Protein AF-A0A0R0DEJ2-F1 (afdb_monomer)

Mean predicted aligned error: 12.18 Å

Foldseek 3Di:
DDDDDDDDDPPDDVVVVVVVVDVPPDDPPPVVVCVVCVVVVVLVCVLCVVLVVQLVVLVVPDPDDPPDPVSVVVSVLVSCLVVLVLLVVQFDLVQLQVLQVVPDDPDDDRPDSPPRSSNRDPSSSVVRSVVSVVVVVVVVVVVVCVVLVVLLVVLVVVCVVVVVPVDDSCVVSVVVVVVVCVVVVVVVVVSVVVCVVRDDDDD

Organism: NCBI:txid517011

Solvent-accessible surface area (backbone atoms only — not comparable to full-atom values): 11963 Å² total; per-residue (Å²): 144,87,85,88,89,83,89,77,87,82,84,60,67,67,62,58,54,52,52,59,59,53,72,72,66,69,79,71,68,73,69,48,51,62,65,66,43,46,64,57,53,54,48,50,52,61,71,44,42,66,55,54,51,50,38,53,50,55,58,70,70,50,91,66,82,75,80,44,74,64,55,44,50,55,48,53,63,65,48,40,26,65,52,31,34,54,36,52,73,59,21,43,68,66,49,29,53,49,39,44,52,71,64,52,59,93,87,56,79,66,78,61,93,81,60,54,45,51,77,50,57,63,86,23,36,52,64,17,20,56,54,33,47,51,52,50,54,49,52,51,51,50,61,68,45,46,65,51,52,52,48,44,54,52,46,36,53,52,34,58,73,71,65,45,78,88,57,62,45,64,73,64,30,51,64,53,48,54,49,51,40,59,76,67,42,43,68,58,54,52,53,50,53,56,48,58,72,80,42,92,74,85,131

Sequence (203 aa):
MVIPTGHGPTITASDALLGSVLDGQGVEVERLSVAAASPAVILAFYVMHPIVSSVQTAYQELDQPLTTMQATADFLDGSLGEYRAYLARHADPELLRFFERAQVTDGADVPPPDLAAEDRSLSALLPAYALSELKDAFLMGFYLYLPFVVVDLVVSSILLALGMMMMSPVTISAPIKLILFVVLDGWSLLSQGLVLQYLDVPA

Nearest PDB structures (foldseek):
  7ah9-assembly1_1B  TM=8.224E-01  e=1.082E-12  Salmonella enterica subsp. enterica serovar Typhimurium str. LT2
  7ahi-assembly1_1A  TM=8.073E-01  e=1.699E-12  Salmonella enterica subsp. enterica serovar Typhimurium str. LT2
  6q16-assembly1_1  TM=8.142E-01  e=7.424E-11  Salmonella enterica subsp. enterica serovar Typhimurium str. LT2
  7agx-assembly1_1A  TM=7.913E-01  e=7.424E-11  Salmonella enterica subsp. enterica serovar Typhimurium str. LT2
  8axk-assembly1_D  TM=6.227E-01  e=6.380E-09  Shigella flexneri

Structure (mmCIF, N/CA/C/O backbone):
data_AF-A0A0R0DEJ2-F1
#
_entry.id   AF-A0A0R0DEJ2-F1
#
loop_
_atom_site.group_PDB
_atom_site.id
_atom_site.type_symbol
_atom_site.label_atom_id
_atom_site.label_alt_id
_atom_site.label_comp_id
_atom_site.label_asym_id
_atom_site.label_entity_id
_atom_site.label_seq_id
_atom_site.pdbx_PDB_ins_code
_atom_site.Cartn_x
_atom_site.Cartn_y
_atom_site.Cartn_z
_atom_site.occupancy
_atom_site.B_iso_or_equiv
_atom_site.auth_seq_id
_atom_site.auth_comp_id
_atom_site.auth_asym_id
_atom_site.auth_atom_id
_atom_site.pdbx_PDB_model_num
ATOM 1 N N . MET A 1 1 ? -23.842 56.160 -17.279 1.00 44.97 1 MET A N 1
ATOM 2 C CA . MET A 1 1 ? -25.261 55.751 -17.260 1.00 44.97 1 MET A CA 1
ATOM 3 C C . MET A 1 1 ? -25.442 54.667 -18.307 1.00 44.97 1 MET A C 1
ATOM 5 O O . MET A 1 1 ? -25.486 55.014 -19.470 1.00 44.97 1 MET A O 1
ATOM 9 N N . VAL A 1 2 ? -25.380 53.400 -17.886 1.00 34.19 2 VAL A N 1
ATOM 10 C CA . VAL A 1 2 ? -26.126 52.200 -18.329 1.00 34.19 2 VAL A CA 1
ATOM 11 C C . VAL A 1 2 ? -25.542 51.043 -17.499 1.00 34.19 2 VAL A C 1
ATOM 13 O O . VAL A 1 2 ? -24.345 50.784 -17.536 1.00 34.19 2 VAL A O 1
ATOM 16 N N . ILE A 1 3 ? -26.396 50.396 -16.716 1.00 36.53 3 ILE A N 1
ATOM 17 C CA . ILE A 1 3 ? -26.263 49.062 -16.101 1.00 36.53 3 ILE A CA 1
ATOM 18 C C . ILE A 1 3 ? -27.633 48.397 -16.378 1.00 36.53 3 ILE A C 1
ATOM 20 O O . ILE A 1 3 ? -28.607 49.159 -16.398 1.00 36.53 3 ILE A O 1
ATOM 24 N N . PRO A 1 4 ? -27.836 47.062 -16.478 1.00 55.31 4 PRO A N 1
ATOM 25 C CA . PRO A 1 4 ? -26.995 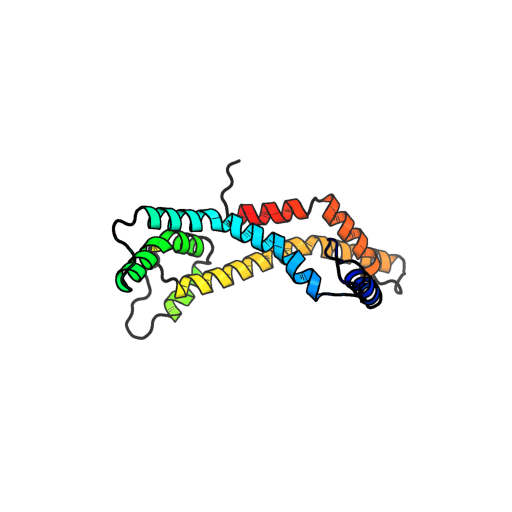45.892 -16.814 1.00 55.31 4 PRO A CA 1
ATOM 26 C C . PRO A 1 4 ? -27.638 45.019 -17.939 1.00 55.31 4 PRO A C 1
ATOM 28 O O . PRO A 1 4 ? -28.699 45.357 -18.455 1.00 55.31 4 PRO A O 1
ATOM 31 N N . THR A 1 5 ? -27.051 43.863 -18.293 1.00 44.00 5 THR A N 1
ATOM 32 C CA . THR A 1 5 ? -27.657 42.499 -18.176 1.00 44.00 5 THR A CA 1
ATOM 33 C C . THR A 1 5 ? -26.879 41.449 -18.992 1.00 44.00 5 THR A C 1
ATOM 35 O O . THR A 1 5 ? -26.503 41.709 -20.127 1.00 44.00 5 THR A O 1
ATOM 38 N N . GLY A 1 6 ? -26.699 40.238 -18.435 1.00 36.81 6 GLY A N 1
ATOM 39 C CA . GLY A 1 6 ? -26.558 39.016 -19.249 1.00 36.81 6 GLY A CA 1
ATOM 40 C C . GLY A 1 6 ? -25.347 38.103 -18.997 1.00 36.81 6 GLY A C 1
ATOM 41 O O . GLY A 1 6 ? -24.400 38.130 -19.762 1.00 36.81 6 GLY A O 1
ATOM 42 N N . HIS A 1 7 ? -25.439 37.255 -17.964 1.00 44.09 7 HIS A N 1
ATOM 43 C CA . HIS A 1 7 ? -25.135 35.808 -17.975 1.00 44.09 7 HIS A CA 1
ATOM 44 C C . HIS A 1 7 ? -23.770 35.289 -18.496 1.00 44.09 7 HIS A C 1
ATOM 46 O O . HIS A 1 7 ? -23.548 35.180 -19.696 1.00 44.09 7 HIS A O 1
ATOM 52 N N . GLY A 1 8 ? -22.962 34.760 -17.563 1.00 43.75 8 GLY A N 1
ATOM 53 C CA . GLY A 1 8 ? -21.942 33.727 -17.810 1.00 43.75 8 GLY A CA 1
ATOM 54 C C . GLY A 1 8 ? -20.638 33.960 -17.029 1.00 43.75 8 GLY A C 1
ATOM 55 O O . GLY A 1 8 ? -20.107 35.065 -17.099 1.00 43.75 8 GLY A O 1
ATOM 56 N N . PRO A 1 9 ? -20.101 32.981 -16.269 1.00 41.38 9 PRO A N 1
ATOM 57 C CA . PRO A 1 9 ? -18.817 33.142 -15.593 1.00 41.38 9 PRO A CA 1
ATOM 58 C C . PRO A 1 9 ? -17.676 33.106 -16.622 1.00 41.38 9 PRO A C 1
ATOM 60 O O . PRO A 1 9 ? -17.375 32.071 -17.212 1.00 41.38 9 PRO A O 1
ATOM 63 N N . THR A 1 10 ? -17.041 34.255 -16.841 1.00 48.06 10 THR A N 1
ATOM 64 C CA . THR A 1 10 ? -15.901 34.451 -17.747 1.00 48.06 10 THR A CA 1
ATOM 65 C C . THR A 1 10 ? -14.607 33.894 -17.131 1.00 48.06 10 THR A C 1
ATOM 67 O O . THR A 1 10 ? -13.711 34.640 -16.743 1.00 48.06 10 THR A O 1
ATOM 70 N N . ILE A 1 11 ? -14.506 32.568 -17.021 1.00 51.75 11 ILE A N 1
ATOM 71 C CA . ILE A 1 11 ? -13.301 31.828 -16.597 1.00 51.75 11 ILE A CA 1
ATOM 72 C C . ILE A 1 11 ? -12.390 31.599 -17.816 1.00 51.75 11 ILE A C 1
ATOM 74 O O . ILE A 1 11 ? -12.207 30.467 -18.253 1.00 51.75 11 ILE A O 1
ATOM 78 N N . THR A 1 12 ? -11.918 32.647 -18.504 1.00 54.22 12 THR A N 1
ATOM 79 C CA . THR A 1 12 ? -11.189 32.395 -19.777 1.00 54.22 12 THR A CA 1
ATOM 80 C C . THR A 1 12 ? -10.027 33.332 -20.096 1.00 54.22 12 THR A C 1
ATOM 82 O O . THR A 1 12 ? -9.210 32.992 -20.941 1.00 54.22 12 THR A O 1
ATOM 85 N N . ALA A 1 13 ? -9.851 34.460 -19.405 1.00 48.94 13 ALA A N 1
ATOM 86 C CA . ALA A 1 13 ? -8.688 35.325 -19.656 1.00 48.94 13 ALA A CA 1
ATOM 87 C C . ALA A 1 13 ? -7.559 35.134 -18.628 1.00 48.94 13 ALA A C 1
ATOM 89 O O . ALA A 1 13 ? -6.385 35.151 -18.984 1.00 48.94 13 ALA A O 1
ATOM 90 N N . SER A 1 14 ? -7.903 34.913 -17.358 1.00 47.62 14 SER A N 1
ATOM 91 C CA . SER A 1 14 ? -6.941 34.736 -16.266 1.00 47.62 14 SER A CA 1
ATOM 92 C C . SER A 1 14 ? -6.282 33.350 -16.264 1.00 47.62 14 SER A C 1
ATOM 94 O O . SER A 1 14 ? -5.068 33.277 -16.092 1.00 47.62 14 SER A O 1
ATOM 96 N N . ASP A 1 15 ? -7.030 32.275 -16.544 1.00 53.50 15 ASP A N 1
ATOM 97 C CA . ASP A 1 15 ? -6.490 30.901 -16.614 1.00 53.50 15 ASP A CA 1
ATOM 98 C C . ASP A 1 15 ? -5.576 30.678 -17.828 1.00 53.50 15 ASP A C 1
ATOM 100 O O . ASP A 1 15 ? -4.550 30.006 -17.725 1.00 53.50 15 ASP A O 1
ATOM 104 N N . ALA A 1 16 ? -5.895 31.292 -18.971 1.00 55.69 16 ALA A N 1
ATOM 105 C CA . ALA A 1 16 ? -5.082 31.179 -20.181 1.00 55.69 16 ALA A CA 1
ATOM 106 C C . ALA A 1 16 ? -3.721 31.888 -20.040 1.00 55.69 16 ALA A C 1
ATOM 108 O O . ALA A 1 16 ? -2.7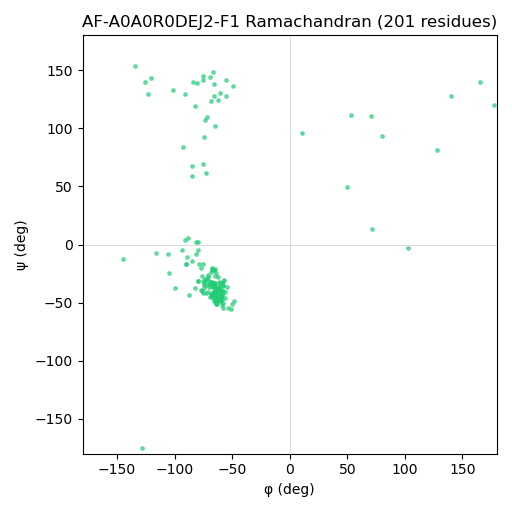10 31.414 -20.557 1.00 55.69 16 ALA A O 1
ATOM 109 N N . LEU A 1 17 ? -3.680 33.005 -19.304 1.00 55.50 17 LEU A N 1
ATOM 110 C CA . LEU A 1 17 ? -2.441 33.739 -19.045 1.00 55.50 17 LEU A CA 1
ATOM 111 C C . LEU A 1 17 ? -1.582 33.051 -17.978 1.00 55.50 17 LEU A C 1
ATOM 113 O O . LEU A 1 17 ? -0.368 32.966 -18.161 1.00 55.50 17 LEU A O 1
AT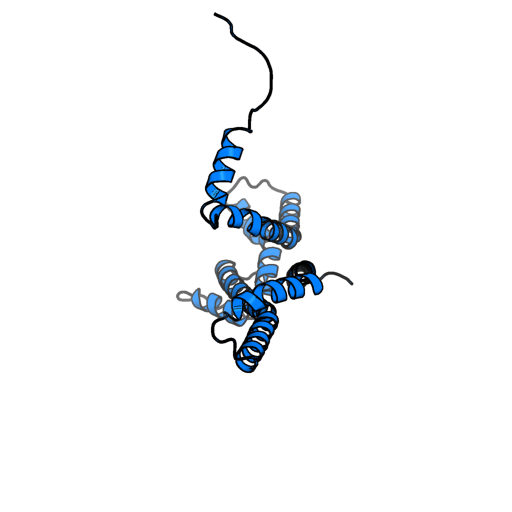OM 117 N N . LEU A 1 18 ? -2.190 32.490 -16.925 1.00 53.53 18 LEU A N 1
ATOM 118 C CA . LEU A 1 18 ? -1.455 31.726 -15.912 1.00 53.53 18 LEU A CA 1
ATOM 119 C C . LEU A 1 18 ? -0.851 30.435 -16.492 1.00 53.53 18 LEU A C 1
ATOM 121 O O . LEU A 1 18 ? 0.311 30.142 -16.225 1.00 53.53 18 LEU A O 1
ATOM 125 N N . GLY A 1 19 ? -1.591 29.715 -17.346 1.00 53.22 19 GLY A N 1
ATOM 126 C CA . GLY A 1 19 ? -1.104 28.501 -18.012 1.00 53.22 19 GLY A CA 1
ATOM 127 C C . GLY A 1 19 ? 0.117 28.744 -18.904 1.00 53.22 19 GLY A C 1
ATOM 128 O O . GLY A 1 19 ? 1.059 27.962 -18.877 1.00 53.22 19 GLY A O 1
ATOM 129 N N . SER A 1 20 ? 0.160 29.870 -19.624 1.00 57.03 20 SER A N 1
ATOM 130 C CA . SER A 1 20 ? 1.289 30.198 -20.514 1.00 57.03 20 SER A CA 1
ATOM 131 C C . SER A 1 20 ? 2.586 30.575 -19.782 1.00 57.03 20 SER A C 1
ATOM 133 O O . SER A 1 20 ? 3.679 30.367 -20.304 1.00 57.03 20 SER A O 1
ATOM 135 N N . VAL A 1 21 ? 2.477 31.114 -18.563 1.00 52.47 21 VAL A N 1
ATOM 136 C CA . VAL A 1 21 ? 3.631 31.496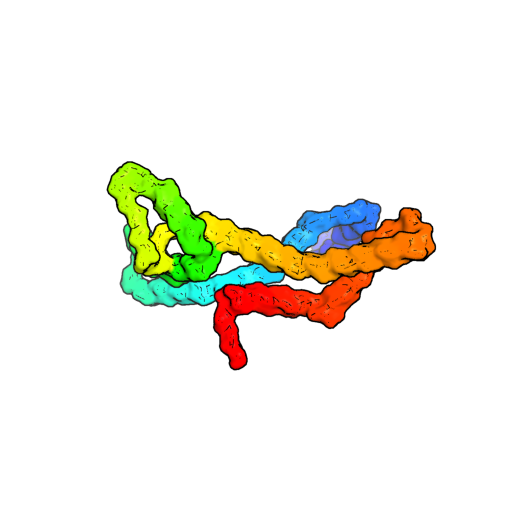 -17.730 1.00 52.47 21 VAL A CA 1
ATOM 137 C C . VAL A 1 21 ? 4.242 30.277 -17.028 1.00 52.47 21 VAL A C 1
ATOM 139 O O . VAL A 1 21 ? 5.457 30.225 -16.841 1.00 52.47 21 VAL A O 1
ATOM 142 N N . LEU A 1 22 ? 3.423 29.275 -16.695 1.00 49.62 22 LEU A N 1
ATOM 143 C CA . LEU A 1 22 ? 3.843 28.030 -16.040 1.00 49.62 22 LEU A CA 1
ATOM 144 C C . LEU A 1 22 ? 4.464 27.025 -17.029 1.00 49.62 22 LEU A C 1
ATOM 146 O O . LEU A 1 22 ? 5.417 26.328 -16.679 1.00 49.62 22 LEU A O 1
ATOM 150 N N . ASP A 1 23 ? 4.016 27.036 -18.288 1.00 49.28 23 ASP A N 1
ATOM 151 C CA . ASP A 1 23 ? 4.593 26.246 -19.392 1.00 49.28 23 ASP A CA 1
ATOM 152 C C . ASP A 1 23 ? 6.019 26.712 -19.773 1.00 49.28 23 ASP A C 1
ATOM 154 O O . ASP A 1 23 ? 6.812 25.967 -20.347 1.00 49.28 23 ASP A O 1
ATOM 158 N N . GLY A 1 24 ? 6.385 27.948 -19.402 1.00 50.81 24 GLY A N 1
ATOM 159 C CA . GLY A 1 24 ? 7.688 28.550 -19.701 1.00 50.81 24 GLY A CA 1
ATOM 160 C C . GLY A 1 24 ? 8.800 28.316 -18.669 1.00 50.81 24 GLY A C 1
ATOM 161 O O . GLY A 1 24 ? 9.949 28.650 -18.956 1.00 50.81 24 GLY A O 1
ATOM 162 N N . GLN A 1 25 ? 8.505 27.791 -17.473 1.00 45.91 25 GLN A N 1
ATOM 163 C CA . GLN A 1 25 ? 9.481 27.712 -16.365 1.00 45.91 25 GLN A CA 1
ATOM 164 C C . GLN A 1 25 ? 9.849 26.290 -15.928 1.00 45.91 25 GLN A C 1
ATOM 166 O O . GLN A 1 25 ? 10.797 26.137 -15.166 1.00 45.91 25 GLN A O 1
ATOM 171 N N . GLY A 1 26 ? 9.186 25.253 -16.446 1.00 51.41 26 GLY A N 1
ATOM 172 C CA . GLY A 1 26 ? 9.526 23.870 -16.126 1.00 51.41 26 GLY A CA 1
ATOM 173 C C . GLY A 1 26 ? 9.171 23.488 -14.685 1.00 51.41 26 GLY A C 1
ATOM 174 O O . GLY A 1 26 ? 9.848 23.849 -13.732 1.00 51.41 26 GLY A O 1
ATOM 175 N N . VAL A 1 27 ? 8.166 22.621 -14.568 1.00 49.34 27 VAL A N 1
ATOM 176 C CA . VAL A 1 27 ? 7.793 21.870 -13.360 1.00 49.34 27 VAL A CA 1
ATOM 177 C C . VAL A 1 27 ? 6.963 22.647 -12.324 1.00 49.34 27 VAL A C 1
ATOM 179 O O . VAL A 1 27 ? 7.468 23.221 -11.365 1.00 49.34 27 VAL A O 1
ATOM 182 N N . GLU A 1 28 ? 5.640 22.523 -12.439 1.00 49.03 28 GLU A N 1
ATOM 183 C CA . GLU A 1 28 ? 4.694 22.818 -11.358 1.00 49.03 28 GLU A CA 1
ATOM 184 C C . GLU A 1 28 ? 4.414 21.513 -10.572 1.00 49.03 28 GLU A C 1
ATOM 186 O O . GLU A 1 28 ? 3.468 20.776 -10.848 1.00 49.03 28 GLU A O 1
ATOM 191 N N . VAL A 1 29 ? 5.281 21.174 -9.607 1.00 47.94 29 VAL A N 1
ATOM 192 C CA . VAL A 1 29 ? 5.137 19.959 -8.761 1.00 47.94 29 VAL A CA 1
ATOM 193 C C . VAL A 1 29 ? 3.874 20.026 -7.881 1.00 47.94 29 VAL A C 1
ATOM 195 O O . VAL A 1 29 ? 3.312 19.002 -7.496 1.00 47.94 29 VAL A O 1
ATOM 198 N N . GLU A 1 30 ? 3.385 21.232 -7.587 1.00 51.66 30 GLU A N 1
ATOM 199 C CA . GLU A 1 30 ? 2.339 21.460 -6.587 1.00 51.66 30 GLU A CA 1
ATOM 200 C C . GLU A 1 30 ? 0.939 21.035 -7.070 1.00 51.66 30 GLU A C 1
ATOM 202 O O . GLU A 1 30 ? 0.195 20.406 -6.315 1.00 51.66 30 GLU A O 1
ATOM 207 N N . ARG A 1 31 ? 0.610 21.242 -8.357 1.00 50.28 31 ARG A N 1
ATOM 208 C CA . ARG A 1 31 ? -0.668 20.798 -8.954 1.00 50.28 31 ARG A CA 1
ATOM 209 C C . ARG A 1 31 ? -0.714 19.300 -9.250 1.00 50.28 31 ARG A C 1
ATOM 211 O O . ARG A 1 31 ? -1.791 18.705 -9.228 1.00 50.28 31 ARG A O 1
ATOM 218 N N . LEU A 1 32 ? 0.444 18.682 -9.484 1.00 52.12 32 LEU A N 1
ATOM 219 C CA . LEU A 1 32 ? 0.534 17.251 -9.768 1.00 52.12 32 LEU A CA 1
ATOM 220 C C . LEU A 1 32 ? 0.243 16.399 -8.522 1.00 52.12 32 LEU A C 1
ATOM 222 O O . LEU A 1 32 ? -0.238 15.282 -8.661 1.00 52.12 32 LEU A O 1
ATOM 226 N N . SER A 1 33 ? 0.469 16.930 -7.315 1.00 58.25 33 SER A N 1
ATOM 227 C CA . SER A 1 33 ? 0.302 16.186 -6.058 1.00 58.25 33 SER A CA 1
ATOM 228 C C . SER A 1 33 ? -1.147 15.750 -5.793 1.00 58.25 33 SER A C 1
ATOM 230 O O . SER A 1 33 ? -1.395 14.576 -5.535 1.00 58.25 33 SER A O 1
ATOM 232 N N . VAL A 1 34 ? -2.120 16.659 -5.922 1.00 61.72 34 VAL A N 1
ATOM 233 C CA . VAL A 1 34 ? -3.541 16.367 -5.654 1.00 61.72 34 VAL A CA 1
ATOM 234 C C . VAL A 1 34 ? -4.139 15.484 -6.750 1.00 61.72 34 VAL A C 1
ATOM 236 O O . VAL A 1 34 ? -4.852 14.523 -6.454 1.00 61.72 34 VAL A O 1
ATOM 239 N N . ALA A 1 35 ? -3.813 15.760 -8.016 1.00 61.09 35 ALA A N 1
ATOM 240 C CA . ALA A 1 35 ? -4.266 14.943 -9.140 1.00 61.09 35 ALA A CA 1
ATOM 241 C C . ALA A 1 35 ? -3.681 13.519 -9.082 1.00 61.09 35 ALA A C 1
ATOM 243 O O . ALA A 1 35 ? -4.412 12.554 -9.294 1.00 61.09 35 ALA A O 1
ATOM 244 N N . ALA A 1 36 ? -2.402 13.371 -8.717 1.00 61.34 36 ALA A N 1
ATOM 245 C CA . ALA A 1 36 ? -1.762 12.067 -8.536 1.00 61.34 36 ALA A CA 1
ATOM 246 C C . ALA A 1 36 ? -2.238 11.329 -7.271 1.00 61.34 36 ALA A C 1
ATOM 248 O O . ALA A 1 36 ? -2.277 10.102 -7.267 1.00 61.34 36 ALA A O 1
ATOM 249 N N . ALA A 1 37 ? -2.635 12.047 -6.215 1.00 69.69 37 ALA A N 1
ATOM 250 C CA . ALA A 1 37 ? -3.186 11.449 -4.996 1.00 69.69 37 ALA A CA 1
ATOM 251 C C . ALA A 1 37 ? -4.649 10.999 -5.149 1.00 69.69 37 ALA A C 1
ATOM 253 O O . ALA A 1 37 ? -5.120 10.158 -4.384 1.00 69.69 37 ALA A O 1
ATOM 254 N N . SER A 1 38 ? -5.376 11.528 -6.138 1.00 78.50 38 SER A N 1
ATOM 255 C CA . SER A 1 38 ? -6.812 11.269 -6.302 1.00 78.50 38 SER A CA 1
ATOM 256 C C . SER A 1 38 ? -7.152 9.776 -6.476 1.00 78.50 38 SER A C 1
ATOM 258 O O . SER A 1 38 ? -8.029 9.297 -5.754 1.00 78.50 38 SER A O 1
ATOM 260 N N . PRO A 1 39 ? -6.460 8.993 -7.333 1.00 83.38 39 PRO A N 1
ATOM 261 C CA . PRO A 1 39 ? -6.724 7.558 -7.454 1.00 83.38 39 PRO A CA 1
ATOM 262 C C . PRO A 1 39 ? -6.437 6.786 -6.163 1.00 83.38 39 PRO A C 1
ATOM 264 O O . PRO A 1 39 ? -7.186 5.876 -5.824 1.00 83.38 39 PRO A O 1
ATOM 267 N N . ALA A 1 40 ? -5.394 7.171 -5.421 1.00 84.44 40 ALA A N 1
ATOM 268 C CA . ALA A 1 40 ? -5.034 6.524 -4.161 1.00 84.44 40 ALA A CA 1
ATOM 269 C C . ALA A 1 40 ? -6.108 6.743 -3.086 1.00 84.44 40 ALA A C 1
ATOM 271 O O . ALA A 1 40 ? -6.487 5.805 -2.393 1.00 84.44 40 ALA A O 1
ATOM 272 N N . VAL A 1 41 ? -6.651 7.960 -2.988 1.00 86.75 41 VAL A N 1
ATOM 273 C CA . VAL A 1 41 ? -7.745 8.274 -2.059 1.00 86.75 41 VAL A CA 1
ATOM 274 C C . VAL A 1 41 ? -9.015 7.506 -2.425 1.00 86.75 41 VAL A C 1
ATOM 276 O O . VAL A 1 41 ? -9.651 6.923 -1.550 1.00 86.75 41 VAL A O 1
ATOM 279 N N . ILE A 1 42 ? -9.374 7.455 -3.712 1.00 89.12 42 ILE A N 1
ATOM 280 C CA . ILE A 1 42 ? -10.540 6.688 -4.181 1.00 89.12 42 ILE A CA 1
ATOM 281 C C . ILE A 1 42 ? -10.366 5.197 -3.866 1.00 89.12 42 ILE A C 1
ATOM 283 O O . ILE A 1 42 ? -11.300 4.561 -3.380 1.00 89.12 42 ILE A O 1
ATOM 287 N N . LEU A 1 43 ? -9.171 4.649 -4.094 1.00 86.56 43 LEU A N 1
ATOM 288 C CA . LEU A 1 43 ? -8.865 3.255 -3.789 1.00 86.56 43 LEU A CA 1
ATOM 289 C C . LEU A 1 43 ? -8.920 2.973 -2.283 1.00 86.56 43 LEU A C 1
ATOM 291 O O . LEU A 1 43 ? -9.485 1.963 -1.875 1.00 86.56 43 LEU A O 1
ATOM 295 N N . ALA A 1 44 ? -8.408 3.885 -1.454 1.00 88.56 44 ALA A N 1
ATOM 296 C CA . ALA A 1 44 ? -8.497 3.777 -0.002 1.00 88.56 44 ALA A CA 1
ATOM 297 C C . ALA A 1 44 ? -9.957 3.755 0.473 1.00 88.56 44 ALA A C 1
ATOM 299 O O . ALA A 1 44 ? -10.321 2.921 1.298 1.00 88.56 44 ALA A O 1
ATOM 300 N N . PHE A 1 45 ? -10.822 4.609 -0.088 1.00 89.56 45 PHE A N 1
ATOM 301 C CA . PHE A 1 45 ? -12.259 4.561 0.198 1.00 89.56 45 PHE A CA 1
ATOM 302 C C . PHE A 1 45 ? -12.900 3.243 -0.237 1.00 89.56 45 PHE A C 1
ATOM 304 O O . PHE A 1 45 ? -13.741 2.711 0.484 1.00 89.56 45 PHE A O 1
ATOM 311 N N . TYR A 1 46 ? -12.499 2.706 -1.389 1.00 89.00 46 TYR A N 1
ATOM 312 C CA . TYR A 1 46 ? -12.997 1.424 -1.880 1.00 89.00 46 TYR A CA 1
ATOM 313 C C . TYR A 1 46 ? -12.617 0.265 -0.946 1.00 89.00 46 TYR A C 1
ATOM 315 O O . TYR A 1 46 ? -13.481 -0.520 -0.566 1.00 89.00 46 TYR A O 1
ATOM 323 N N . VAL A 1 47 ? -11.355 0.200 -0.512 1.00 88.56 47 VAL A N 1
ATOM 324 C CA . VAL A 1 47 ? -10.862 -0.822 0.430 1.00 88.56 47 VAL A CA 1
ATOM 325 C C . VAL A 1 47 ? -11.498 -0.675 1.817 1.00 88.56 47 VAL A C 1
ATOM 327 O O . VAL A 1 47 ? -11.804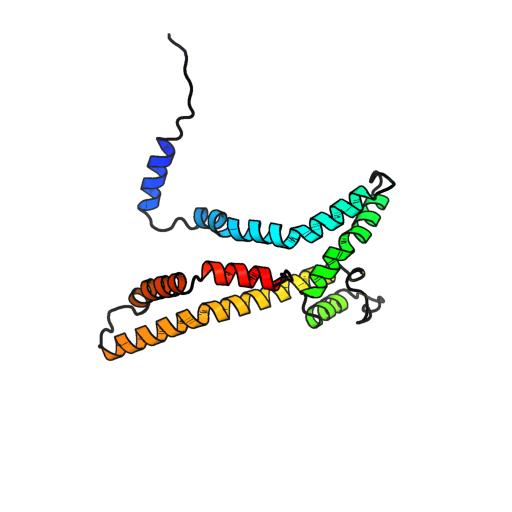 -1.676 2.457 1.00 88.56 47 VAL A O 1
ATOM 330 N N . MET A 1 48 ? -11.759 0.555 2.269 1.00 89.94 48 MET A N 1
ATOM 331 C CA . MET A 1 48 ? -12.369 0.828 3.580 1.00 89.94 48 MET A CA 1
ATOM 332 C C . MET A 1 48 ? -13.898 0.693 3.610 1.00 89.94 48 MET A C 1
ATOM 334 O O . MET A 1 48 ? -14.491 0.733 4.690 1.00 89.94 48 MET A O 1
ATOM 338 N N . HIS A 1 49 ? -14.556 0.512 2.462 1.00 90.94 49 HIS A N 1
ATOM 339 C CA . HIS A 1 49 ? -16.008 0.337 2.371 1.00 90.94 49 HIS A CA 1
ATOM 340 C C . HIS A 1 49 ? -16.606 -0.696 3.359 1.00 90.94 49 HIS A C 1
ATOM 342 O O . HIS A 1 49 ? -17.575 -0.341 4.037 1.00 90.94 49 HIS A O 1
ATOM 348 N N . PRO A 1 50 ? -16.076 -1.933 3.511 1.00 88.12 50 PRO A N 1
ATOM 349 C CA . PRO A 1 50 ? -16.623 -2.910 4.460 1.00 88.12 50 PRO A CA 1
ATOM 350 C C . PRO A 1 50 ? -16.624 -2.406 5.910 1.00 88.12 50 PRO A C 1
ATOM 352 O O . PRO A 1 50 ? -17.622 -2.575 6.609 1.00 88.12 50 PRO A O 1
ATOM 355 N N . ILE A 1 51 ? -15.570 -1.704 6.335 1.00 89.44 51 ILE A N 1
ATOM 356 C CA . ILE A 1 51 ? -15.461 -1.147 7.692 1.00 89.44 51 ILE A CA 1
ATOM 357 C C . ILE A 1 51 ? -16.506 -0.054 7.925 1.00 89.44 51 ILE A C 1
ATOM 359 O O . ILE A 1 51 ? -17.141 0.007 8.973 1.00 89.44 51 ILE A O 1
ATOM 363 N N . VAL A 1 52 ? -16.736 0.808 6.933 1.00 89.19 52 VAL A N 1
ATOM 364 C CA . VAL A 1 52 ? -17.783 1.835 7.039 1.00 89.19 52 VAL A CA 1
ATOM 365 C C . VAL A 1 52 ? -19.167 1.185 7.123 1.00 89.19 52 VAL A C 1
ATOM 367 O O . VAL A 1 52 ? -20.014 1.625 7.900 1.00 89.19 52 VAL A O 1
ATOM 370 N N . SER A 1 53 ? -19.399 0.118 6.354 1.00 88.19 53 SER A N 1
ATOM 371 C CA . SER A 1 53 ? -20.684 -0.585 6.347 1.00 88.19 53 SER A CA 1
ATOM 372 C C . SER A 1 53 ? -20.988 -1.319 7.659 1.00 88.19 53 SER A C 1
ATOM 374 O O . SER A 1 53 ? -22.150 -1.345 8.076 1.00 88.19 53 SER A O 1
ATOM 376 N N . SER A 1 54 ? -19.973 -1.851 8.351 1.00 87.81 54 SER A N 1
ATOM 377 C CA . SER A 1 54 ? -20.159 -2.510 9.649 1.00 87.81 54 SER A CA 1
ATOM 378 C C . SER A 1 54 ? -20.536 -1.505 10.736 1.00 87.81 54 SER A C 1
ATOM 380 O O . SER A 1 54 ? -21.519 -1.714 11.445 1.00 87.81 54 SER A O 1
ATOM 382 N N . VAL A 1 55 ? -19.853 -0.357 10.795 1.00 87.81 55 VAL A N 1
ATOM 383 C CA . VAL A 1 55 ? -20.185 0.732 11.731 1.00 87.81 55 VAL A CA 1
ATOM 384 C C . VAL A 1 55 ? -21.581 1.292 11.456 1.00 87.81 55 VAL A C 1
ATOM 386 O O . VAL A 1 55 ? -22.340 1.549 12.389 1.00 87.81 55 VAL A O 1
ATOM 389 N N . GLN A 1 56 ? -21.953 1.450 10.182 1.00 87.38 56 GLN A N 1
ATOM 390 C CA . GLN A 1 56 ? -23.291 1.906 9.803 1.00 87.38 56 GLN A CA 1
ATOM 391 C C . GLN A 1 56 ? -24.380 0.927 10.260 1.00 87.38 56 GLN A C 1
ATOM 393 O O . GLN A 1 56 ? -25.423 1.362 10.744 1.00 87.38 56 GLN A O 1
ATOM 398 N N . THR A 1 57 ? -24.143 -0.378 10.121 1.00 87.50 57 THR A N 1
ATOM 399 C CA . THR A 1 57 ? -25.081 -1.418 10.572 1.00 87.50 57 THR A CA 1
ATOM 400 C C . THR A 1 57 ? -25.196 -1.408 12.096 1.00 87.50 57 THR A C 1
ATOM 402 O O . THR A 1 57 ? -26.303 -1.317 12.621 1.00 87.50 57 THR A O 1
ATOM 405 N N . ALA A 1 58 ? -24.067 -1.347 12.809 1.00 86.19 58 ALA A N 1
ATOM 406 C CA . ALA A 1 58 ? -24.040 -1.228 14.268 1.00 86.19 58 ALA A CA 1
ATOM 407 C C . ALA A 1 58 ? -24.780 0.027 14.770 1.00 86.19 58 ALA A C 1
ATOM 409 O O . ALA A 1 58 ? -25.428 0.001 15.812 1.00 86.19 58 ALA A O 1
ATOM 410 N N . TYR A 1 59 ? -24.716 1.133 14.022 1.00 85.69 59 TYR A N 1
ATOM 411 C CA . TYR A 1 59 ? -25.466 2.350 14.334 1.00 85.69 59 TYR A CA 1
ATOM 412 C C . TYR A 1 59 ? -26.980 2.198 14.103 1.00 85.69 59 TYR A C 1
ATOM 414 O O . TYR A 1 59 ? -27.776 2.796 14.823 1.00 85.69 59 TYR A O 1
ATOM 422 N N . GLN A 1 60 ? -27.400 1.417 13.105 1.00 85.75 60 GLN A N 1
ATOM 423 C CA . GLN A 1 60 ? -28.819 1.162 12.824 1.00 85.75 60 GLN A CA 1
ATOM 424 C C . GLN A 1 60 ? -29.468 0.225 13.847 1.00 85.75 60 GLN A C 1
ATOM 426 O O . GLN A 1 60 ? -30.661 0.352 14.112 1.00 85.75 60 GLN A O 1
ATOM 431 N N . GLU A 1 61 ? -28.689 -0.685 14.425 1.00 85.25 61 GLU A N 1
ATOM 432 C CA . GLU A 1 61 ? -29.120 -1.628 15.466 1.00 85.25 61 GLU A CA 1
ATOM 433 C C . GLU A 1 61 ? -29.141 -1.007 16.872 1.00 85.25 61 GLU A C 1
ATOM 435 O O . GLU A 1 61 ? -29.445 -1.675 17.861 1.00 85.25 61 GLU A O 1
ATOM 440 N N . LEU A 1 62 ? -28.821 0.283 16.981 1.00 84.94 62 LEU A N 1
ATOM 441 C CA . LEU A 1 62 ? -28.725 0.973 18.252 1.00 84.94 62 LEU A CA 1
ATOM 442 C C . LEU A 1 62 ? -30.118 1.239 18.851 1.00 84.94 62 LEU A C 1
ATOM 444 O O . LEU A 1 62 ? -30.843 2.136 18.423 1.00 84.94 62 LEU A O 1
ATOM 448 N N . ASP A 1 63 ? -30.467 0.490 19.896 1.00 76.50 63 ASP A N 1
ATOM 449 C CA . ASP A 1 63 ? -31.751 0.622 20.604 1.00 76.50 63 ASP A CA 1
ATOM 450 C C . ASP A 1 63 ? -31.897 1.944 21.384 1.00 76.50 63 ASP A C 1
ATOM 452 O O . ASP A 1 63 ? -33.011 2.387 21.676 1.00 76.50 63 ASP A O 1
ATOM 456 N N . GLN A 1 64 ? -30.784 2.589 21.753 1.00 75.56 64 GLN A N 1
ATOM 457 C CA . GLN A 1 64 ? -30.777 3.835 22.524 1.00 75.56 64 GLN A CA 1
ATOM 458 C C . GLN A 1 64 ? -29.973 4.927 21.819 1.00 75.56 64 GLN A C 1
ATOM 460 O O . GLN A 1 64 ? -28.897 4.651 21.297 1.00 75.56 64 GLN A O 1
ATOM 465 N N . PRO A 1 65 ? -30.434 6.190 21.836 1.00 78.81 65 PRO A N 1
ATOM 466 C CA . PRO A 1 65 ? -29.719 7.273 21.181 1.00 78.81 65 PRO A CA 1
ATOM 467 C C . PRO A 1 65 ? -28.401 7.597 21.906 1.00 78.81 65 PRO A C 1
ATOM 469 O O . PRO A 1 65 ? -28.331 7.592 23.136 1.00 78.81 65 PRO A O 1
ATOM 472 N N . LEU A 1 66 ? -27.366 7.961 21.140 1.00 83.38 66 LEU A N 1
ATOM 473 C CA . LEU A 1 66 ? -26.047 8.386 21.636 1.00 83.38 66 LEU A CA 1
ATOM 474 C C . LEU A 1 66 ? -26.092 9.794 22.262 1.00 83.38 66 LEU A C 1
ATOM 476 O O . LEU A 1 66 ? -25.477 10.740 21.774 1.00 83.38 66 LEU A O 1
ATOM 480 N N . THR A 1 67 ? -26.876 9.968 23.325 1.00 82.69 67 THR A N 1
ATOM 481 C CA . THR A 1 67 ? -27.067 11.267 23.996 1.00 82.69 67 THR A CA 1
ATOM 482 C C . THR A 1 67 ? -26.069 11.522 25.117 1.00 82.69 67 THR A C 1
ATOM 484 O O . THR A 1 67 ? -25.928 12.652 25.580 1.00 82.69 67 THR A O 1
ATOM 487 N N . THR A 1 68 ? -25.395 10.477 25.591 1.00 88.62 68 THR A N 1
ATOM 488 C CA . THR A 1 68 ? -24.484 10.537 26.735 1.00 88.62 68 THR A CA 1
ATOM 489 C C . THR A 1 68 ? -23.090 10.110 26.309 1.00 88.62 68 THR A C 1
ATOM 491 O O . THR A 1 68 ? -22.944 9.169 25.538 1.00 88.62 68 THR A O 1
ATOM 494 N N . MET A 1 69 ? -22.063 10.761 26.865 1.00 86.38 69 MET A N 1
ATOM 495 C CA . MET A 1 69 ? -20.657 10.440 26.579 1.00 86.38 69 MET A CA 1
ATOM 496 C C . MET A 1 69 ? -20.322 8.962 26.812 1.00 86.38 69 MET A C 1
ATOM 498 O O . MET A 1 69 ? -19.575 8.387 26.030 1.00 86.38 69 MET A O 1
ATOM 502 N N . GLN A 1 70 ? -20.913 8.340 27.837 1.00 86.56 70 GLN A N 1
ATOM 503 C CA . GLN A 1 70 ? -20.728 6.917 28.121 1.00 86.56 70 GLN A CA 1
ATOM 504 C C . GLN A 1 70 ? -21.296 6.028 27.006 1.00 86.56 70 GLN A C 1
ATOM 506 O O . GLN A 1 70 ? -20.589 5.171 26.500 1.00 86.56 70 GLN A O 1
ATOM 511 N N . ALA A 1 71 ? -22.528 6.294 26.557 1.00 84.50 71 ALA A N 1
ATOM 512 C CA . ALA A 1 71 ? -23.151 5.542 25.467 1.00 84.50 71 ALA A CA 1
ATOM 513 C C . ALA A 1 71 ? -22.352 5.663 24.158 1.00 84.50 71 ALA A C 1
ATOM 515 O O . ALA A 1 71 ? -22.215 4.692 23.421 1.00 84.50 71 ALA A O 1
ATOM 516 N N . THR A 1 72 ? -21.779 6.841 23.888 1.00 85.75 72 THR A N 1
ATOM 517 C CA . THR A 1 72 ? -20.882 7.045 22.743 1.00 85.75 72 THR A CA 1
ATOM 518 C C . THR A 1 72 ? -19.580 6.261 22.884 1.00 85.75 72 THR A C 1
ATOM 520 O O . THR A 1 72 ? -19.131 5.672 21.907 1.00 85.75 72 THR A O 1
ATOM 523 N N . ALA A 1 73 ? -18.973 6.239 24.073 1.00 85.38 73 ALA A N 1
ATOM 524 C CA . ALA A 1 73 ? -17.752 5.476 24.318 1.00 85.38 73 ALA A CA 1
ATOM 525 C C . ALA A 1 73 ? -17.986 3.966 24.161 1.00 85.38 73 ALA A C 1
ATOM 527 O O . ALA A 1 73 ? -17.234 3.317 23.440 1.00 85.38 73 ALA A O 1
ATOM 528 N N . ASP A 1 74 ? -19.061 3.438 24.750 1.00 85.38 74 ASP A N 1
ATOM 529 C CA . ASP A 1 74 ? -19.412 2.016 24.679 1.00 85.38 74 ASP A CA 1
ATOM 530 C C . ASP A 1 74 ? -19.731 1.594 23.229 1.00 85.38 74 ASP A C 1
ATOM 532 O O . ASP A 1 74 ? -19.288 0.543 22.765 1.00 85.38 74 ASP A O 1
ATOM 536 N N . PHE A 1 75 ? -20.433 2.447 22.469 1.00 86.94 75 PHE A N 1
ATOM 537 C CA . PHE A 1 75 ? -20.674 2.223 21.041 1.00 86.94 75 PHE A CA 1
ATOM 538 C C . PHE A 1 75 ? -19.379 2.213 20.226 1.00 86.94 75 PHE A C 1
ATOM 540 O O . PHE A 1 75 ? -19.204 1.353 19.365 1.00 86.94 75 PHE A O 1
ATOM 547 N N . LEU A 1 76 ? -18.471 3.163 20.460 1.00 84.88 76 LEU A N 1
ATOM 548 C CA . LEU A 1 76 ? -17.191 3.210 19.751 1.00 84.88 76 LEU A CA 1
ATOM 549 C C . LEU A 1 76 ? -16.333 1.985 20.065 1.00 84.88 76 LEU A C 1
ATOM 551 O O . LEU A 1 76 ? -15.698 1.447 19.165 1.00 84.88 76 LEU A O 1
ATOM 555 N N . ASP A 1 77 ? -16.326 1.520 21.310 1.00 83.12 77 ASP A N 1
ATOM 556 C CA . ASP A 1 77 ? -15.538 0.348 21.678 1.00 83.12 77 ASP A CA 1
ATOM 557 C C . ASP A 1 77 ? -16.067 -0.919 20.986 1.00 83.12 77 ASP A C 1
ATOM 559 O O . ASP A 1 77 ? -15.285 -1.653 20.382 1.00 83.12 77 ASP A O 1
ATOM 563 N N . GLY A 1 78 ? -17.394 -1.105 20.951 1.00 82.62 78 GLY A N 1
ATOM 564 C CA . GLY A 1 78 ? -18.030 -2.248 20.285 1.00 82.62 78 GLY A CA 1
ATOM 565 C C . GLY A 1 78 ? -18.052 -2.180 18.751 1.00 82.62 78 GLY A C 1
ATOM 566 O O . GLY A 1 78 ? -17.918 -3.203 18.085 1.00 82.62 78 GLY A O 1
ATOM 567 N N . SER A 1 79 ? -18.190 -0.991 18.157 1.00 85.12 79 SER A N 1
ATOM 568 C CA . SER A 1 79 ? -18.299 -0.831 16.691 1.00 85.12 79 SER A CA 1
ATOM 569 C C . SER A 1 79 ? -16.959 -0.913 15.957 1.00 85.12 79 SER A C 1
ATOM 571 O O . SER A 1 79 ? -16.930 -1.126 14.745 1.00 85.12 79 SER A O 1
ATOM 573 N N . LEU A 1 80 ? -15.839 -0.776 16.671 1.00 88.12 80 LEU A N 1
ATOM 574 C CA . LEU A 1 80 ? -14.498 -0.827 16.086 1.00 88.12 80 LEU A CA 1
ATOM 575 C C . LEU A 1 80 ? -13.912 -2.245 16.008 1.00 88.12 80 LEU A C 1
ATOM 577 O O . LEU A 1 80 ? -12.763 -2.375 15.591 1.00 88.12 80 LEU A O 1
ATOM 581 N N . GLY A 1 81 ? -14.666 -3.295 16.356 1.00 88.81 81 GLY A N 1
ATOM 582 C CA . GLY A 1 81 ? -14.202 -4.689 16.297 1.00 88.81 81 GLY A CA 1
ATOM 583 C C . GLY A 1 81 ? -13.645 -5.077 14.922 1.00 88.81 81 GLY A C 1
ATOM 584 O O . GLY A 1 81 ? -12.475 -5.435 14.809 1.00 88.81 81 GLY A O 1
ATOM 585 N N . GLU A 1 82 ? -14.424 -4.876 13.855 1.00 88.56 82 GLU A N 1
ATOM 586 C CA . GLU A 1 82 ? -14.000 -5.141 12.467 1.00 88.56 82 GLU A CA 1
ATOM 587 C C . GLU A 1 82 ? -12.781 -4.306 12.049 1.00 88.56 82 GLU A C 1
ATOM 589 O O . GLU A 1 82 ? -11.896 -4.774 11.333 1.00 88.56 82 GLU A O 1
ATOM 594 N N . TYR A 1 83 ? -12.693 -3.061 12.527 1.00 90.88 83 TYR A N 1
ATOM 595 C CA . TYR A 1 83 ? -11.541 -2.207 12.252 1.00 90.88 83 TYR A CA 1
ATOM 596 C C . TYR A 1 83 ? -10.276 -2.726 12.947 1.00 90.88 83 TYR A C 1
ATOM 598 O O . TYR A 1 83 ? -9.211 -2.787 12.333 1.00 90.88 83 TYR A O 1
ATOM 606 N N . ARG A 1 84 ? -10.386 -3.160 14.207 1.00 92.75 84 ARG A N 1
ATOM 607 C CA . ARG A 1 84 ? -9.284 -3.795 14.946 1.00 92.75 84 ARG A CA 1
ATOM 608 C C . ARG A 1 84 ? -8.868 -5.109 14.293 1.00 92.75 84 ARG A C 1
ATOM 610 O O . ARG A 1 84 ? -7.672 -5.334 14.122 1.00 92.75 84 ARG A O 1
ATOM 617 N N . ALA A 1 85 ? -9.830 -5.922 13.857 1.00 91.25 85 ALA A N 1
ATOM 618 C CA . ALA A 1 85 ? -9.582 -7.150 13.110 1.00 91.25 85 ALA A CA 1
ATOM 619 C C . ALA A 1 85 ? -8.833 -6.878 11.796 1.00 91.25 85 ALA A C 1
ATOM 621 O O . ALA A 1 85 ? -7.832 -7.536 11.509 1.00 91.25 85 ALA A O 1
ATOM 622 N N . TYR A 1 86 ? -9.251 -5.861 11.039 1.00 91.62 86 TYR A N 1
ATOM 623 C CA . TYR A 1 86 ? -8.569 -5.426 9.820 1.00 91.62 86 TYR A CA 1
ATOM 624 C C . TYR A 1 86 ? -7.124 -4.984 10.085 1.00 91.62 86 TYR A C 1
ATOM 626 O O . TYR A 1 86 ? -6.209 -5.444 9.396 1.00 91.62 86 TYR A O 1
ATOM 634 N N . LEU A 1 87 ? -6.904 -4.133 11.095 1.00 93.75 87 LEU A N 1
ATOM 635 C CA . LEU A 1 87 ? -5.564 -3.676 11.475 1.00 93.75 87 LEU A CA 1
ATOM 636 C C . LEU A 1 87 ? -4.682 -4.850 11.905 1.00 93.75 87 LEU A C 1
ATOM 638 O O . LEU A 1 87 ? -3.534 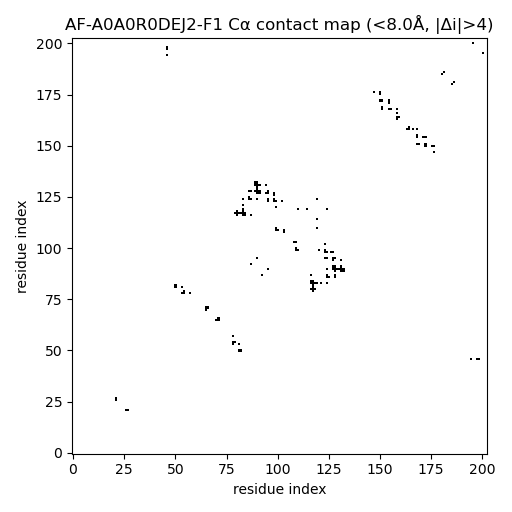-4.935 11.486 1.00 93.75 87 LEU A O 1
ATOM 642 N N . ALA A 1 88 ? -5.212 -5.770 12.712 1.00 93.12 88 ALA A N 1
ATOM 643 C CA . ALA A 1 88 ? -4.475 -6.934 13.191 1.00 93.12 88 ALA A CA 1
ATOM 644 C C . ALA A 1 88 ? -4.140 -7.927 12.069 1.00 93.12 88 ALA A C 1
ATOM 646 O O . ALA A 1 88 ? -3.095 -8.568 12.128 1.00 93.12 88 ALA A O 1
ATOM 647 N N . ARG A 1 89 ? -4.999 -8.048 11.047 1.00 91.81 89 ARG A N 1
ATOM 648 C CA . ARG A 1 89 ? -4.773 -8.924 9.886 1.00 91.81 89 ARG A CA 1
ATOM 649 C C . ARG A 1 89 ? -3.582 -8.479 9.035 1.00 91.81 89 ARG A C 1
ATOM 651 O O . ARG A 1 89 ? -2.900 -9.333 8.479 1.00 91.81 89 ARG A O 1
ATOM 658 N N . HIS A 1 90 ? -3.349 -7.172 8.943 1.00 92.06 90 HIS A N 1
ATOM 659 C CA . HIS A 1 90 ? -2.297 -6.577 8.110 1.00 92.06 90 HIS A CA 1
ATOM 660 C C . HIS A 1 90 ? -1.094 -6.058 8.919 1.00 92.06 90 HIS A C 1
ATOM 662 O O . HIS A 1 90 ? -0.069 -5.678 8.360 1.00 92.06 90 HIS A O 1
ATOM 668 N N . ALA A 1 91 ? -1.186 -6.045 10.249 1.00 94.50 91 ALA A N 1
ATOM 669 C CA . ALA A 1 91 ? -0.056 -5.739 11.111 1.00 94.50 91 ALA A CA 1
ATOM 670 C C . ALA A 1 91 ? 0.858 -6.960 11.281 1.00 94.50 91 ALA A C 1
ATOM 672 O O . ALA A 1 91 ? 0.410 -8.082 11.515 1.00 94.50 91 ALA A O 1
ATOM 673 N N . ASP A 1 92 ? 2.165 -6.720 11.257 1.00 94.00 92 ASP A N 1
ATOM 674 C CA . ASP A 1 92 ? 3.175 -7.698 11.631 1.00 94.00 92 ASP A CA 1
ATOM 675 C C . ASP A 1 92 ? 3.003 -8.082 13.120 1.00 94.00 92 ASP A C 1
ATOM 677 O O . ASP A 1 92 ? 3.019 -7.205 13.999 1.00 94.00 92 ASP A O 1
ATOM 681 N N . PRO A 1 93 ? 2.847 -9.382 13.444 1.00 92.00 93 PRO A N 1
ATOM 682 C CA . PRO A 1 93 ? 2.607 -9.823 14.817 1.00 92.00 93 PRO A CA 1
ATOM 683 C C . PRO A 1 93 ? 3.746 -9.492 15.789 1.00 92.00 93 PRO A C 1
ATOM 685 O O . PRO A 1 93 ? 3.507 -9.339 16.990 1.00 92.00 93 PRO A O 1
ATOM 688 N N . GLU A 1 94 ? 4.990 -9.399 15.312 1.00 92.38 94 GLU A N 1
ATOM 689 C CA . GLU A 1 94 ? 6.137 -9.047 16.150 1.00 92.38 94 GLU A CA 1
ATOM 690 C C . GLU A 1 94 ? 6.144 -7.554 16.471 1.00 92.38 94 GLU A C 1
ATOM 692 O O . GLU A 1 94 ? 6.372 -7.182 17.628 1.00 92.38 94 GLU A O 1
ATOM 697 N N . LEU A 1 95 ? 5.832 -6.704 15.485 1.00 92.88 95 LEU A N 1
ATOM 698 C CA . LEU A 1 95 ? 5.650 -5.265 15.698 1.00 92.88 95 LEU A CA 1
ATOM 699 C C . LEU A 1 95 ? 4.491 -4.990 16.655 1.00 92.88 95 LEU A C 1
ATOM 701 O O . LEU A 1 95 ? 4.647 -4.204 17.590 1.00 92.88 95 LEU A O 1
ATOM 705 N N . LEU A 1 96 ? 3.362 -5.678 16.488 1.00 92.69 96 LEU A N 1
ATOM 706 C CA . LEU A 1 96 ? 2.223 -5.552 17.395 1.00 92.69 96 LEU A CA 1
ATOM 707 C C . LEU A 1 96 ? 2.615 -5.895 18.836 1.00 92.69 96 LEU A C 1
ATOM 709 O O . LEU A 1 96 ? 2.428 -5.081 19.739 1.00 92.69 96 LEU A O 1
ATOM 713 N N . ARG A 1 97 ? 3.272 -7.041 19.046 1.00 90.06 97 ARG A N 1
ATOM 714 C CA . ARG A 1 97 ? 3.778 -7.436 20.373 1.00 90.06 97 ARG A CA 1
ATOM 715 C C . ARG A 1 97 ? 4.807 -6.466 20.936 1.00 90.06 97 ARG A C 1
ATOM 717 O O . ARG A 1 97 ? 4.945 -6.340 22.153 1.00 90.06 97 ARG A O 1
ATOM 724 N N . PHE A 1 98 ? 5.606 -5.831 20.086 1.00 91.56 98 PHE A N 1
ATOM 725 C CA . PHE A 1 98 ? 6.530 -4.794 20.524 1.00 91.56 98 PHE A CA 1
ATOM 726 C C . PHE A 1 98 ? 5.769 -3.585 21.082 1.00 91.56 98 PHE A C 1
ATOM 728 O O . PHE A 1 98 ? 6.060 -3.166 22.202 1.00 91.56 98 PHE A O 1
ATOM 735 N N . PHE A 1 99 ? 4.762 -3.080 20.366 1.00 91.69 99 PHE A N 1
ATOM 736 C CA . PHE A 1 99 ? 3.965 -1.934 20.817 1.00 91.69 99 PHE A CA 1
ATOM 737 C C . PHE A 1 99 ? 3.045 -2.250 22.002 1.00 91.69 99 PHE A C 1
ATOM 739 O O . PHE A 1 99 ? 2.833 -1.375 22.839 1.00 91.69 99 PHE A O 1
ATOM 746 N N . GLU A 1 100 ? 2.540 -3.480 22.118 1.00 90.19 100 GLU A N 1
ATOM 747 C CA . GLU A 1 100 ? 1.802 -3.948 23.302 1.00 90.19 100 GLU A CA 1
ATOM 748 C C . GLU A 1 100 ? 2.700 -3.930 24.544 1.00 90.19 100 GLU A C 1
ATOM 750 O O . GLU A 1 100 ? 2.334 -3.356 25.567 1.00 90.19 100 GLU A O 1
ATOM 755 N N . ARG A 1 101 ? 3.924 -4.468 24.443 1.00 88.62 101 ARG A N 1
ATOM 756 C CA . ARG A 1 101 ? 4.903 -4.429 25.544 1.00 88.62 101 ARG A CA 1
ATOM 757 C C . ARG A 1 101 ? 5.352 -3.014 25.889 1.00 88.62 101 ARG A C 1
ATOM 759 O O . ARG A 1 101 ? 5.559 -2.722 27.058 1.00 88.62 101 ARG A O 1
ATOM 766 N N . ALA A 1 102 ? 5.505 -2.144 24.892 1.00 87.69 102 ALA A N 1
ATOM 767 C CA . ALA A 1 102 ? 5.917 -0.758 25.105 1.00 87.69 102 ALA A CA 1
ATOM 768 C C . ALA A 1 102 ? 4.857 0.082 25.840 1.00 87.69 102 ALA A C 1
ATOM 770 O O . ALA A 1 102 ? 5.194 1.112 26.417 1.00 87.69 102 ALA A O 1
ATOM 771 N N . GLN A 1 103 ? 3.590 -0.341 25.815 1.00 82.50 103 GLN A N 1
ATOM 772 C CA . GLN A 1 103 ? 2.491 0.342 26.501 1.00 82.50 103 GLN A CA 1
ATOM 773 C C . GLN A 1 103 ? 2.263 -0.131 27.931 1.00 82.50 103 GLN A C 1
ATOM 775 O O . GLN A 1 103 ? 1.617 0.577 28.705 1.00 82.50 103 GLN A O 1
ATOM 780 N N . VAL A 1 104 ? 2.800 -1.294 28.298 1.00 79.44 104 VAL A N 1
ATOM 781 C CA . VAL A 1 104 ? 2.760 -1.770 29.677 1.00 79.44 104 VAL A CA 1
ATOM 782 C C . VAL A 1 104 ? 3.592 -0.824 30.545 1.00 79.44 104 VAL A C 1
ATOM 784 O O . VAL A 1 104 ? 4.819 -0.859 30.546 1.00 79.44 104 VAL A O 1
ATOM 787 N N . THR A 1 105 ? 2.898 0.045 31.278 1.00 66.69 105 THR A N 1
ATOM 788 C CA . THR A 1 105 ? 3.462 0.873 32.348 1.00 66.69 105 THR A CA 1
ATOM 789 C C . THR A 1 105 ? 3.103 0.218 33.679 1.00 66.69 105 THR A C 1
ATOM 791 O O . THR A 1 105 ? 1.958 -0.194 33.848 1.00 66.69 105 THR A O 1
ATOM 794 N N . ASP A 1 106 ? 4.091 0.083 34.571 1.00 52.44 106 ASP A N 1
ATOM 795 C CA . ASP A 1 106 ? 4.035 -0.469 35.937 1.00 52.44 106 ASP A CA 1
ATOM 796 C C . ASP A 1 106 ? 2.735 -1.200 36.335 1.00 52.44 106 ASP A C 1
ATOM 798 O O . ASP A 1 106 ? 1.777 -0.603 36.825 1.00 52.44 106 ASP A O 1
ATOM 802 N N . GLY A 1 107 ? 2.746 -2.532 36.196 1.00 56.69 107 GLY A N 1
ATOM 803 C CA . GLY A 1 107 ? 1.783 -3.434 36.842 1.00 56.69 107 GLY A CA 1
ATOM 804 C C . GLY A 1 107 ? 0.653 -3.986 35.968 1.00 56.69 107 GLY A C 1
ATOM 805 O O . GLY A 1 107 ? -0.114 -4.811 36.459 1.00 56.69 107 GLY A O 1
ATOM 806 N N . ALA A 1 108 ? 0.547 -3.582 34.700 1.00 65.38 108 ALA A N 1
ATOM 807 C CA . ALA A 1 108 ? -0.349 -4.228 33.738 1.00 65.38 108 ALA A CA 1
ATOM 808 C C . ALA A 1 108 ? 0.313 -5.469 33.116 1.00 65.38 108 ALA A C 1
ATOM 810 O O . ALA A 1 108 ? 1.499 -5.445 32.790 1.00 65.38 108 ALA A O 1
ATOM 811 N N . ASP A 1 109 ? -0.442 -6.549 32.924 1.00 73.19 109 ASP A N 1
ATOM 812 C CA . ASP A 1 109 ? 0.058 -7.704 32.180 1.00 73.19 109 ASP A CA 1
ATOM 813 C C . ASP A 1 109 ? 0.078 -7.403 30.677 1.00 73.19 109 ASP A C 1
ATOM 815 O O . ASP A 1 109 ? -0.820 -6.756 30.132 1.00 73.19 109 ASP A O 1
ATOM 819 N N . VAL A 1 110 ? 1.119 -7.888 29.995 1.00 76.75 110 VAL A N 1
ATOM 820 C CA . VAL A 1 110 ? 1.156 -7.885 28.529 1.00 76.75 110 VAL A CA 1
ATOM 821 C C . VAL A 1 110 ? -0.024 -8.731 28.039 1.00 76.75 110 VAL A C 1
ATOM 823 O O . VAL A 1 110 ? -0.170 -9.861 28.518 1.00 76.75 110 VAL A O 1
ATOM 826 N N . PRO A 1 111 ? -0.840 -8.232 27.091 1.00 80.19 111 PRO A N 1
ATOM 827 C CA . PRO A 1 111 ? -1.928 -9.004 26.514 1.00 80.19 111 PRO A CA 1
ATOM 828 C C . PRO A 1 111 ? -1.457 -10.392 26.068 1.00 80.19 111 PRO A C 1
ATOM 830 O O . PRO A 1 111 ? -0.379 -10.516 25.469 1.00 80.19 111 PRO A O 1
ATOM 833 N N . PRO A 1 112 ? -2.229 -11.451 26.358 1.00 80.81 112 PRO A N 1
ATOM 834 C CA . PRO A 1 112 ? -1.824 -12.790 25.993 1.00 80.81 112 PRO A CA 1
ATOM 835 C C . PRO A 1 112 ? -1.816 -12.924 24.457 1.00 80.81 112 PRO A C 1
ATOM 837 O O . PRO A 1 112 ? -2.566 -12.245 23.750 1.00 80.81 112 PRO A O 1
ATOM 840 N N . PRO A 1 113 ? -0.926 -13.758 23.895 1.00 77.06 113 PRO A N 1
ATO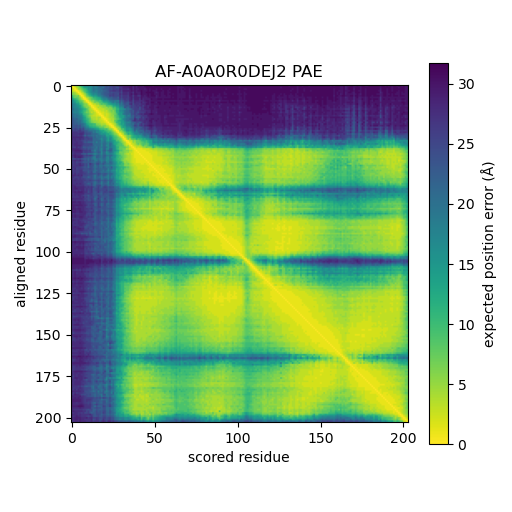M 841 C CA . PRO A 1 113 ? -0.706 -13.813 22.451 1.00 77.06 113 PRO A CA 1
ATOM 842 C C . PRO A 1 113 ? -1.924 -14.303 21.657 1.00 77.06 113 PRO A C 1
ATOM 844 O O . PRO A 1 113 ? -1.997 -14.021 20.462 1.00 77.06 113 PRO A O 1
ATOM 847 N N . ASP A 1 114 ? -2.841 -15.015 22.305 1.00 81.94 114 ASP A N 1
ATOM 848 C CA . ASP A 1 114 ? -4.112 -15.538 21.800 1.00 81.94 114 ASP A CA 1
ATOM 849 C C . ASP A 1 114 ? -5.297 -14.580 21.999 1.00 81.94 114 ASP A C 1
ATOM 851 O O . ASP A 1 114 ? -6.418 -14.932 21.638 1.00 81.94 114 ASP A O 1
ATOM 855 N N . LEU A 1 115 ? -5.065 -13.364 22.515 1.00 83.69 115 LEU A N 1
ATOM 856 C CA . LEU A 1 115 ? -6.099 -12.335 22.585 1.00 83.69 115 LEU A CA 1
ATOM 857 C C . LEU A 1 115 ? -6.690 -12.092 21.189 1.00 83.69 115 LEU A C 1
ATOM 859 O O . LEU A 1 115 ? -5.944 -11.840 20.226 1.00 83.69 115 LEU A O 1
ATOM 863 N N . ALA A 1 116 ? -8.021 -12.158 21.110 1.00 84.69 116 ALA A N 1
ATOM 864 C CA . ALA A 1 116 ? -8.774 -11.922 19.889 1.00 84.69 116 ALA A CA 1
ATOM 865 C C . ALA A 1 116 ? -8.431 -10.546 19.311 1.00 84.69 116 ALA A C 1
ATOM 867 O O . ALA A 1 116 ? -8.223 -9.580 20.044 1.00 84.69 116 ALA A O 1
ATOM 868 N N . ALA A 1 117 ? -8.349 -10.457 17.983 1.00 83.94 117 ALA A N 1
ATOM 869 C CA . ALA A 1 117 ? -7.954 -9.228 17.301 1.00 83.94 117 ALA A CA 1
ATOM 870 C C . ALA A 1 117 ? -8.868 -8.039 17.647 1.00 83.94 117 ALA A C 1
ATOM 872 O O . ALA A 1 117 ? -8.386 -6.919 17.798 1.00 83.94 117 ALA A O 1
ATOM 873 N N . GLU A 1 118 ? -10.160 -8.309 17.821 1.00 85.12 118 GLU A N 1
ATOM 874 C CA . GLU A 1 118 ? -11.206 -7.345 18.179 1.00 85.12 118 GLU A CA 1
ATOM 875 C C . GLU A 1 118 ? -11.006 -6.734 19.575 1.00 85.12 118 GLU A C 1
ATOM 877 O O . GLU A 1 118 ? -11.357 -5.580 19.793 1.00 85.12 118 GLU A O 1
ATOM 882 N N . ASP A 1 119 ? -10.352 -7.453 20.489 1.00 85.25 119 ASP A N 1
ATOM 883 C CA . ASP A 1 119 ? -10.128 -7.005 21.869 1.00 85.25 119 ASP A CA 1
ATOM 884 C C . ASP A 1 119 ? -8.780 -6.286 22.049 1.00 85.25 119 ASP A C 1
ATOM 886 O O . ASP A 1 119 ? -8.457 -5.777 23.127 1.00 85.25 119 ASP A O 1
ATOM 890 N N . ARG A 1 120 ? -7.944 -6.232 21.004 1.00 87.25 120 ARG A N 1
ATOM 891 C CA . ARG A 1 120 ? -6.615 -5.609 21.086 1.00 87.25 120 ARG A CA 1
ATOM 892 C C . ARG A 1 120 ? -6.693 -4.093 21.088 1.00 87.25 120 ARG A C 1
ATOM 894 O O . ARG A 1 120 ? -7.509 -3.486 20.395 1.00 87.25 120 ARG A O 1
ATOM 901 N N . SER A 1 121 ? -5.784 -3.461 21.829 1.00 87.81 121 SER A N 1
ATOM 902 C CA . SER A 1 121 ? -5.748 -2.003 21.949 1.00 87.81 121 SER A CA 1
ATOM 903 C C . SER A 1 121 ? -5.395 -1.314 20.626 1.00 87.81 121 SER A C 1
ATOM 905 O O . SER A 1 121 ? -4.344 -1.569 20.028 1.00 87.81 121 SER A O 1
ATOM 907 N N . LEU A 1 122 ? -6.227 -0.351 20.217 1.00 89.50 122 LEU A N 1
ATOM 908 C CA . LEU A 1 122 ? -5.998 0.483 19.032 1.00 89.50 122 LEU A CA 1
ATOM 909 C C . LEU A 1 122 ? -4.685 1.272 19.098 1.00 89.50 122 LEU A C 1
ATOM 911 O O . LEU A 1 122 ? -4.027 1.451 18.076 1.00 89.50 122 LEU A O 1
ATOM 915 N N . SER A 1 123 ? -4.258 1.701 20.288 1.00 90.00 123 SER A N 1
ATOM 916 C CA . SER A 1 123 ? -2.991 2.421 20.463 1.00 90.00 123 SER A CA 1
ATOM 917 C C . SER A 1 123 ? -1.762 1.552 20.178 1.00 90.00 123 SER A C 1
ATOM 919 O O . SER A 1 123 ? -0.708 2.094 19.857 1.00 90.00 123 SER A O 1
ATOM 921 N N . ALA A 1 124 ? -1.883 0.218 20.259 1.00 91.88 124 ALA A N 1
ATOM 922 C CA . ALA A 1 124 ? -0.848 -0.726 19.821 1.00 91.88 124 ALA A CA 1
ATOM 923 C C . ALA A 1 124 ? -0.978 -1.079 18.337 1.00 91.88 124 ALA A C 1
ATOM 925 O O . ALA A 1 124 ? 0.019 -1.099 17.617 1.00 91.88 124 ALA A O 1
ATOM 926 N N . LEU A 1 125 ? -2.210 -1.327 17.884 1.00 92.69 125 LEU A N 1
ATOM 927 C CA . LEU A 1 125 ? -2.504 -1.745 16.515 1.00 92.69 125 LEU A CA 1
ATOM 928 C C . LEU A 1 125 ? -2.137 -0.681 15.481 1.00 92.69 125 LEU A C 1
ATOM 930 O O . LEU A 1 125 ? -1.525 -1.012 14.473 1.00 92.69 125 LEU A O 1
ATOM 934 N N . LEU A 1 126 ? -2.469 0.589 15.725 1.00 94.12 126 LEU A N 1
ATOM 935 C CA . LEU A 1 126 ? -2.235 1.674 14.767 1.00 94.12 126 LEU A CA 1
ATOM 936 C C . LEU A 1 126 ? -0.757 1.833 14.362 1.00 94.12 126 LEU A C 1
ATOM 938 O O . LEU A 1 126 ? -0.475 1.792 13.161 1.00 94.12 126 LEU A O 1
ATOM 942 N N . PRO A 1 127 ? 0.207 1.996 15.294 1.00 94.31 127 PRO A N 1
ATOM 943 C CA . PRO A 1 127 ? 1.614 2.115 14.916 1.00 94.31 127 PRO A CA 1
ATOM 944 C C . PRO A 1 127 ? 2.193 0.806 14.358 1.00 94.31 127 PRO A C 1
ATOM 946 O O . PRO A 1 127 ? 3.047 0.860 13.473 1.00 94.31 127 PRO A O 1
ATOM 949 N N . ALA A 1 128 ? 1.719 -0.358 14.824 1.00 95.19 128 ALA A N 1
ATOM 950 C CA . ALA A 1 128 ? 2.133 -1.656 14.291 1.00 95.19 128 ALA A CA 1
ATOM 951 C C . ALA A 1 128 ? 1.723 -1.817 12.821 1.00 95.19 128 ALA A C 1
ATOM 953 O O . ALA A 1 128 ? 2.567 -2.109 11.974 1.00 95.19 128 ALA A O 1
ATOM 954 N N . TYR A 1 129 ? 0.450 -1.562 12.515 1.00 95.50 129 TYR A N 1
ATOM 955 C CA . TYR A 1 129 ? -0.099 -1.577 11.163 1.00 95.50 129 TYR A CA 1
ATOM 956 C C . TYR A 1 129 ? 0.630 -0.581 10.262 1.00 95.50 129 TYR A C 1
ATOM 958 O O . TYR A 1 129 ? 1.166 -0.974 9.233 1.00 95.50 129 TYR A O 1
ATOM 966 N N . ALA A 1 130 ? 0.750 0.685 10.675 1.00 95.06 130 ALA A N 1
ATOM 967 C CA . ALA A 1 130 ? 1.368 1.721 9.847 1.00 95.06 130 ALA A CA 1
ATOM 968 C C . ALA A 1 130 ? 2.811 1.379 9.436 1.00 95.06 130 ALA A C 1
ATOM 970 O O . ALA A 1 130 ? 3.209 1.622 8.297 1.00 95.06 130 ALA A O 1
ATOM 971 N N . LEU A 1 131 ? 3.599 0.800 10.348 1.00 95.38 131 LEU A N 1
ATOM 972 C CA . LEU A 1 131 ? 4.969 0.392 10.045 1.00 95.38 131 LEU A CA 1
ATOM 973 C C . LEU A 1 131 ? 5.030 -0.878 9.180 1.00 95.38 131 LEU A C 1
ATOM 975 O O . LEU A 1 131 ? 5.927 -0.999 8.346 1.00 95.38 131 LEU A O 1
ATOM 979 N N . SER A 1 132 ? 4.077 -1.794 9.356 1.00 95.56 132 SER A N 1
ATOM 980 C CA . SER A 1 132 ? 3.951 -3.007 8.534 1.00 95.56 132 SER A CA 1
ATOM 981 C C . SER A 1 132 ? 3.603 -2.649 7.090 1.00 95.56 132 SER A C 1
ATOM 983 O O . SER A 1 132 ? 4.322 -3.028 6.171 1.00 95.56 132 SER A O 1
ATOM 985 N N . GLU A 1 133 ? 2.606 -1.787 6.902 1.00 93.88 133 GLU A N 1
ATOM 986 C CA . GLU A 1 133 ? 2.215 -1.264 5.592 1.00 93.88 133 GLU A CA 1
ATOM 987 C C . GLU A 1 133 ? 3.342 -0.482 4.916 1.00 93.88 133 GLU A C 1
ATOM 989 O O . GLU A 1 133 ? 3.572 -0.624 3.719 1.00 93.88 133 GLU A O 1
ATOM 994 N N . LEU A 1 134 ? 4.101 0.321 5.670 1.00 94.50 134 LEU A N 1
ATOM 995 C CA . LEU A 1 134 ? 5.254 1.035 5.120 1.00 94.50 134 LEU A CA 1
ATOM 996 C C . LEU A 1 134 ? 6.330 0.069 4.604 1.00 94.50 134 LEU A C 1
ATOM 998 O O . LEU A 1 134 ? 6.922 0.305 3.548 1.00 94.50 134 LEU A O 1
ATOM 1002 N N . LYS A 1 135 ? 6.593 -1.011 5.346 1.00 93.06 135 LYS A N 1
ATOM 1003 C CA . LYS A 1 135 ? 7.536 -2.061 4.945 1.00 93.06 135 LYS A CA 1
ATOM 1004 C C . LYS A 1 135 ? 7.053 -2.760 3.674 1.00 93.06 135 LYS A C 1
ATOM 1006 O O . LYS A 1 135 ? 7.842 -2.905 2.739 1.00 93.06 135 LYS A O 1
ATOM 1011 N N . ASP A 1 136 ? 5.780 -3.129 3.610 1.00 91.56 136 ASP A N 1
ATOM 1012 C CA . ASP A 1 136 ? 5.205 -3.820 2.455 1.00 91.56 136 ASP A CA 1
ATOM 1013 C C . ASP A 1 136 ? 5.157 -2.915 1.219 1.00 91.56 136 ASP A C 1
ATOM 1015 O O . ASP A 1 136 ? 5.608 -3.315 0.143 1.00 91.56 136 ASP A O 1
ATOM 1019 N N . ALA A 1 137 ? 4.752 -1.653 1.375 1.00 90.38 137 ALA A N 1
ATOM 1020 C CA . ALA A 1 137 ? 4.780 -0.656 0.307 1.00 90.38 137 ALA A CA 1
ATOM 1021 C C . ALA A 1 137 ? 6.202 -0.425 -0.229 1.00 90.38 137 ALA A C 1
ATOM 1023 O O . ALA A 1 137 ? 6.401 -0.294 -1.440 1.00 90.38 137 ALA A O 1
ATOM 1024 N N . PHE A 1 138 ? 7.211 -0.415 0.647 1.00 92.44 138 PHE A N 1
ATOM 1025 C CA . PHE A 1 138 ? 8.608 -0.298 0.232 1.00 92.44 138 PHE A CA 1
ATOM 1026 C C . PHE A 1 138 ? 9.077 -1.524 -0.563 1.00 92.44 138 PHE A C 1
ATOM 1028 O O . PHE A 1 138 ? 9.749 -1.372 -1.585 1.00 92.44 138 PHE A O 1
ATOM 1035 N N . LEU A 1 139 ? 8.698 -2.735 -0.142 1.00 90.69 139 LEU A N 1
ATOM 1036 C CA . LEU A 1 139 ? 9.015 -3.972 -0.863 1.00 90.69 139 LEU A CA 1
ATOM 1037 C C . LEU A 1 139 ? 8.331 -4.029 -2.232 1.00 90.69 139 LEU A C 1
ATOM 1039 O O . LEU A 1 139 ? 8.981 -4.353 -3.227 1.00 90.69 139 LEU A O 1
ATOM 1043 N N . MET A 1 140 ? 7.052 -3.656 -2.310 1.00 89.12 140 MET A N 1
ATOM 1044 C CA . MET A 1 140 ? 6.346 -3.541 -3.587 1.00 89.12 140 MET A CA 1
ATOM 1045 C C . MET A 1 140 ? 7.018 -2.515 -4.496 1.00 89.12 140 MET A C 1
ATOM 1047 O O . MET A 1 140 ? 7.332 -2.825 -5.645 1.00 89.12 140 MET A O 1
ATOM 1051 N N . GLY A 1 141 ? 7.325 -1.324 -3.974 1.00 88.56 141 GLY A N 1
ATOM 1052 C CA . GLY A 1 141 ? 8.062 -0.295 -4.705 1.00 88.56 141 GLY A CA 1
ATOM 1053 C C . GLY A 1 141 ? 9.409 -0.800 -5.226 1.00 88.56 141 GLY A C 1
ATOM 1054 O O . GLY A 1 141 ? 9.761 -0.546 -6.378 1.00 88.56 141 GLY A O 1
ATOM 1055 N N . PHE A 1 142 ? 10.134 -1.582 -4.423 1.00 90.81 142 PHE A N 1
ATOM 1056 C CA . PHE A 1 142 ? 11.394 -2.200 -4.828 1.00 90.81 142 PHE A CA 1
ATOM 1057 C C . PHE A 1 142 ? 11.216 -3.188 -5.990 1.00 90.81 142 PHE A C 1
ATOM 1059 O O . PHE A 1 142 ? 11.944 -3.099 -6.981 1.00 90.81 142 PHE A O 1
ATOM 1066 N N . TYR A 1 143 ? 10.235 -4.095 -5.917 1.00 91.06 143 TYR A N 1
ATOM 1067 C CA . TYR A 1 143 ? 9.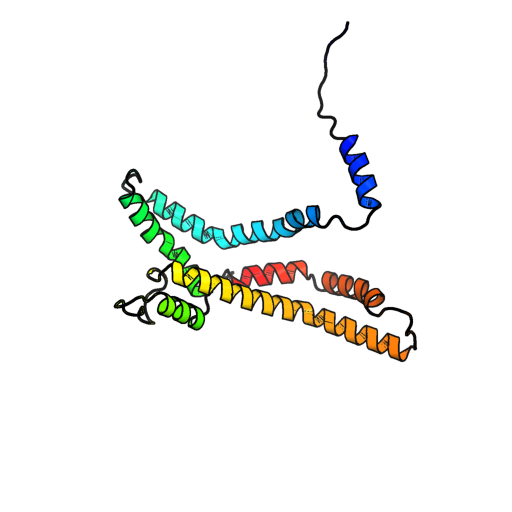966 -5.052 -6.998 1.00 91.06 143 TYR A CA 1
ATOM 1068 C C . TYR A 1 143 ? 9.519 -4.377 -8.291 1.00 91.06 143 TYR A C 1
ATOM 1070 O O . TYR A 1 143 ? 9.960 -4.771 -9.370 1.00 91.06 143 TYR A O 1
ATOM 1078 N N . LEU A 1 144 ? 8.705 -3.328 -8.188 1.00 89.94 144 LEU A N 1
ATOM 1079 C CA . LEU A 1 144 ? 8.278 -2.525 -9.331 1.00 89.94 144 LEU A CA 1
ATOM 1080 C C . LEU A 1 144 ? 9.443 -1.761 -9.962 1.00 89.94 144 LEU A C 1
ATOM 1082 O O . LEU A 1 144 ? 9.487 -1.594 -11.179 1.00 89.94 144 LEU A O 1
ATOM 1086 N N . TYR A 1 145 ? 10.403 -1.315 -9.152 1.00 90.94 145 TYR A N 1
ATOM 1087 C CA . TYR A 1 145 ? 11.568 -0.577 -9.629 1.00 90.94 145 TYR A CA 1
ATOM 1088 C C . TYR A 1 145 ? 12.612 -1.475 -10.311 1.00 90.94 145 TYR A C 1
ATOM 1090 O O . TYR A 1 145 ? 13.279 -1.054 -11.259 1.00 90.94 145 TYR A O 1
ATOM 1098 N N . LEU A 1 146 ? 12.730 -2.731 -9.873 1.00 95.19 146 LEU A N 1
ATOM 1099 C CA . LEU A 1 146 ? 13.718 -3.701 -10.353 1.00 95.19 146 LEU A CA 1
ATOM 1100 C C . LEU A 1 146 ? 13.794 -3.846 -11.890 1.00 95.19 146 LEU A C 1
ATOM 1102 O O . LEU A 1 146 ? 14.900 -3.712 -12.424 1.00 95.19 146 LEU A O 1
ATOM 1106 N N . PRO A 1 147 ? 12.698 -4.070 -12.646 1.00 91.94 147 PRO A N 1
ATOM 1107 C CA . PRO A 1 147 ? 12.777 -4.185 -14.106 1.00 91.94 147 PRO A CA 1
ATOM 1108 C C . PRO A 1 147 ? 13.328 -2.917 -14.775 1.00 91.94 147 PRO A C 1
ATOM 1110 O O . PRO A 1 147 ? 14.065 -3.007 -15.757 1.00 91.94 147 PRO A O 1
ATOM 1113 N N . PHE A 1 148 ? 13.049 -1.731 -14.227 1.00 95.06 148 PHE A N 1
ATOM 1114 C CA . PHE A 1 148 ? 13.564 -0.472 -14.768 1.00 95.06 148 PHE A CA 1
ATOM 1115 C C . PHE A 1 148 ? 15.063 -0.294 -14.521 1.00 95.06 148 PHE A C 1
ATOM 1117 O O . PHE A 1 148 ? 15.761 0.223 -15.394 1.00 95.06 148 PHE A O 1
ATOM 1124 N N . VAL A 1 149 ? 15.569 -0.764 -13.377 1.00 95.75 149 VAL A N 1
ATOM 1125 C CA . VAL A 1 149 ? 17.014 -0.794 -13.090 1.00 95.75 149 VAL A CA 1
ATOM 1126 C C . VAL A 1 149 ? 17.742 -1.697 -14.077 1.00 95.75 149 VAL A C 1
ATOM 1128 O O . VAL A 1 149 ? 18.812 -1.341 -14.569 1.00 95.75 149 VAL A O 1
ATOM 1131 N N . VAL A 1 150 ? 17.158 -2.850 -14.411 1.00 96.88 150 VAL A N 1
ATOM 1132 C CA . VAL A 1 150 ? 17.732 -3.757 -15.414 1.00 96.88 150 VAL A CA 1
ATOM 1133 C C . VAL A 1 150 ? 17.831 -3.061 -16.773 1.00 96.88 150 VAL A C 1
ATOM 1135 O O . VAL A 1 150 ? 18.878 -3.135 -17.414 1.00 96.88 150 VAL A O 1
ATOM 1138 N N . VAL A 1 151 ? 16.794 -2.326 -17.189 1.00 95.69 151 VAL A N 1
ATOM 1139 C CA . VAL A 1 151 ? 16.830 -1.530 -18.429 1.00 95.69 151 VAL A CA 1
ATOM 1140 C C . VAL A 1 151 ? 17.954 -0.491 -18.392 1.00 95.69 151 VAL A C 1
ATOM 1142 O O . VAL A 1 151 ? 18.710 -0.389 -19.357 1.00 95.69 151 VAL A O 1
ATOM 1145 N N . ASP A 1 152 ? 18.114 0.246 -17.289 1.00 95.00 152 ASP A N 1
ATOM 1146 C CA . ASP A 1 152 ? 19.199 1.229 -17.147 1.00 95.00 152 ASP A CA 1
ATOM 1147 C C . ASP A 1 152 ? 20.584 0.601 -17.271 1.00 95.00 152 ASP A C 1
ATOM 1149 O O . ASP A 1 152 ? 21.456 1.142 -17.958 1.00 95.00 152 ASP A O 1
ATOM 1153 N N . LEU A 1 153 ? 20.789 -0.546 -16.623 1.00 95.88 153 LEU A N 1
ATOM 1154 C CA . LEU A 1 153 ? 22.061 -1.259 -16.644 1.00 95.88 153 LEU A CA 1
ATOM 1155 C C . LEU A 1 153 ? 22.393 -1.751 -18.059 1.00 95.88 153 LEU A C 1
ATOM 1157 O O . LEU A 1 153 ? 23.515 -1.560 -18.537 1.00 95.88 153 LEU A O 1
ATOM 1161 N N . VAL A 1 154 ? 21.407 -2.326 -18.754 1.00 96.44 154 VAL A N 1
ATOM 1162 C CA . VAL A 1 154 ? 21.556 -2.808 -20.134 1.00 96.44 154 VAL A CA 1
ATOM 1163 C C . VAL A 1 154 ? 21.871 -1.651 -21.080 1.00 96.44 154 VAL A C 1
ATOM 1165 O O . VAL A 1 154 ? 22.876 -1.710 -21.791 1.00 96.44 154 VAL A O 1
ATOM 1168 N N . VAL A 1 155 ? 21.088 -0.569 -21.053 1.00 95.00 155 VAL A N 1
ATOM 1169 C CA . VAL A 1 155 ? 21.323 0.613 -21.904 1.00 95.00 155 VAL A CA 1
ATOM 1170 C C . VAL A 1 155 ? 22.708 1.206 -21.645 1.00 95.00 155 VAL A C 1
ATOM 1172 O O . VAL A 1 155 ? 23.437 1.495 -22.594 1.00 95.00 155 VAL A O 1
ATOM 1175 N N . SER A 1 156 ? 23.115 1.316 -20.379 1.00 94.19 156 SER A N 1
ATOM 1176 C CA . SER A 1 156 ? 24.442 1.821 -20.012 1.00 94.19 156 SER A CA 1
ATOM 1177 C C . SER A 1 156 ? 25.562 0.956 -20.591 1.00 94.19 156 SER A C 1
ATOM 1179 O O . SER A 1 156 ? 26.492 1.485 -21.196 1.00 94.19 156 SER A O 1
ATOM 1181 N N . SER A 1 157 ? 25.460 -0.373 -20.478 1.00 94.69 157 SER A N 1
ATOM 1182 C CA . SER A 1 157 ? 26.461 -1.292 -21.039 1.00 94.69 157 SER A CA 1
ATOM 1183 C C . SER A 1 157 ? 26.577 -1.202 -22.565 1.00 94.69 157 SER A C 1
ATOM 1185 O O . SER A 1 157 ? 27.687 -1.233 -23.097 1.00 94.69 157 SER A O 1
ATOM 1187 N N . ILE A 1 158 ? 25.455 -1.012 -23.271 1.00 94.50 158 ILE A N 1
ATOM 1188 C CA . ILE A 1 158 ? 25.433 -0.853 -24.730 1.00 94.50 158 ILE A CA 1
ATOM 1189 C C . ILE A 1 158 ? 26.095 0.470 -25.133 1.00 94.50 158 ILE A C 1
ATOM 1191 O O . ILE A 1 158 ? 26.917 0.489 -26.047 1.00 94.50 158 ILE A O 1
ATOM 1195 N N . LEU A 1 159 ? 25.792 1.573 -24.443 1.00 92.81 159 LEU A N 1
ATOM 1196 C CA . LEU A 1 159 ? 26.407 2.875 -24.733 1.00 92.81 159 LEU A CA 1
ATOM 1197 C C . LEU A 1 159 ? 27.918 2.871 -24.491 1.00 92.81 159 LEU A C 1
ATOM 1199 O O . LEU A 1 159 ? 28.667 3.417 -25.304 1.00 92.81 159 LEU A O 1
ATOM 1203 N N . LEU A 1 160 ? 28.361 2.214 -23.414 1.00 92.56 160 LEU A N 1
ATOM 1204 C CA . LEU A 1 160 ? 29.781 2.010 -23.128 1.00 92.56 160 LEU A CA 1
ATOM 1205 C C . LEU A 1 160 ? 30.460 1.192 -24.234 1.00 92.56 160 LEU A C 1
ATOM 1207 O O . LEU A 1 160 ? 31.534 1.574 -24.694 1.00 92.56 160 LEU A O 1
ATOM 1211 N N . ALA A 1 161 ? 29.821 0.121 -24.716 1.00 93.06 161 ALA A N 1
ATOM 1212 C CA . ALA A 1 161 ? 30.344 -0.705 -25.807 1.00 93.06 161 ALA A CA 1
ATOM 1213 C C . ALA A 1 161 ? 30.430 0.046 -27.149 1.00 93.06 161 ALA A C 1
ATOM 1215 O O . ALA A 1 161 ? 31.347 -0.192 -27.932 1.00 93.06 161 ALA A O 1
ATOM 1216 N N . LEU A 1 162 ? 29.508 0.979 -27.403 1.00 93.50 162 LEU A N 1
ATOM 1217 C CA . LEU A 1 162 ? 29.511 1.843 -28.590 1.00 93.50 162 LEU A CA 1
ATOM 1218 C C . LEU A 1 162 ? 30.493 3.024 -28.480 1.00 93.50 162 LEU A C 1
ATOM 1220 O O . LEU A 1 162 ? 30.637 3.788 -29.433 1.00 93.50 162 LEU A O 1
ATOM 1224 N N . GLY A 1 163 ? 31.155 3.207 -27.333 1.00 89.81 163 GLY A N 1
ATOM 1225 C CA . GLY A 1 163 ? 32.064 4.330 -27.090 1.00 89.81 163 GLY A CA 1
ATOM 1226 C C . GLY A 1 163 ? 31.359 5.683 -26.934 1.00 89.81 163 GLY 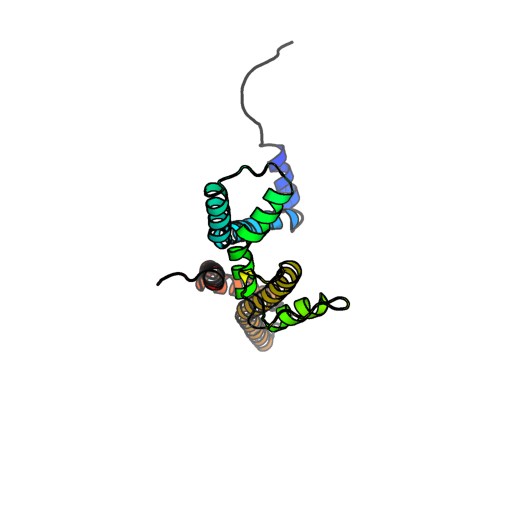A C 1
ATOM 1227 O O . GLY A 1 163 ? 32.015 6.725 -26.948 1.00 89.81 163 GLY A O 1
ATOM 1228 N N . MET A 1 164 ? 30.033 5.699 -26.762 1.00 91.50 164 MET A N 1
ATOM 1229 C CA . MET A 1 164 ? 29.243 6.925 -26.618 1.00 91.50 164 MET A CA 1
ATOM 1230 C C . MET A 1 164 ? 29.237 7.410 -25.164 1.00 91.50 164 MET A C 1
ATOM 1232 O O . MET A 1 164 ? 28.205 7.415 -24.501 1.00 91.50 164 MET A O 1
ATOM 1236 N N . MET A 1 165 ? 30.397 7.845 -24.665 1.00 81.56 165 MET A N 1
ATOM 1237 C CA . MET A 1 165 ? 30.542 8.297 -23.270 1.00 81.56 165 MET A CA 1
ATOM 1238 C C . MET A 1 165 ? 29.945 9.684 -22.987 1.00 81.56 165 MET A C 1
ATOM 1240 O O . MET A 1 165 ? 29.745 10.035 -21.829 1.00 81.56 165 MET A O 1
ATOM 1244 N N . MET A 1 166 ? 29.671 10.490 -24.021 1.00 87.38 166 MET A N 1
ATOM 1245 C CA . MET A 1 166 ? 29.092 11.832 -23.841 1.00 87.38 166 MET A CA 1
ATOM 1246 C C . MET A 1 166 ? 27.564 11.831 -23.733 1.00 87.38 166 MET A C 1
ATOM 1248 O O . MET A 1 166 ? 26.982 12.837 -23.335 1.00 87.38 166 MET A O 1
ATOM 1252 N N . MET A 1 167 ? 26.907 10.727 -24.090 1.00 84.31 167 MET A N 1
ATOM 1253 C CA . MET A 1 167 ? 25.458 10.599 -23.963 1.00 84.31 167 MET A CA 1
ATOM 1254 C C . MET A 1 167 ? 25.114 9.997 -22.605 1.00 84.31 167 MET A C 1
ATOM 1256 O O . MET A 1 167 ? 25.648 8.957 -22.229 1.00 84.31 167 MET A O 1
ATOM 1260 N N . SER A 1 168 ? 24.200 10.643 -21.878 1.00 90.00 168 SER A N 1
ATOM 1261 C CA . SER A 1 168 ? 23.687 10.106 -20.618 1.00 90.00 168 SER A CA 1
ATOM 1262 C C . SER A 1 168 ? 22.831 8.862 -20.890 1.00 90.00 168 SER A C 1
ATOM 1264 O O . SER A 1 168 ? 21.835 8.969 -21.616 1.00 90.00 168 SER A O 1
ATOM 1266 N N . PRO A 1 169 ? 23.146 7.698 -20.290 1.00 87.12 169 PRO A N 1
ATOM 1267 C CA . PRO A 1 169 ? 22.319 6.501 -20.420 1.00 87.12 169 PRO A CA 1
ATOM 1268 C C . PRO A 1 169 ? 20.871 6.701 -19.977 1.00 87.12 169 PRO A C 1
ATOM 1270 O O . PRO A 1 169 ? 19.965 6.119 -20.568 1.00 87.12 169 PRO A O 1
ATOM 1273 N N . VAL A 1 170 ? 20.650 7.588 -19.002 1.00 91.31 170 VAL A N 1
ATOM 1274 C CA . VAL A 1 170 ? 19.324 7.906 -18.456 1.00 91.31 170 VAL A CA 1
ATOM 1275 C C . VAL A 1 170 ? 18.411 8.531 -19.514 1.00 91.31 170 VAL A C 1
ATOM 1277 O O . VAL A 1 170 ? 17.225 8.218 -19.577 1.00 91.31 170 VAL A O 1
ATOM 1280 N N . THR A 1 171 ? 18.954 9.385 -20.385 1.00 91.12 171 THR A N 1
ATOM 1281 C CA . THR A 1 171 ? 18.173 10.052 -21.440 1.00 91.12 171 THR A CA 1
ATOM 1282 C C . THR A 1 171 ? 17.663 9.054 -22.478 1.00 91.12 171 THR A C 1
ATOM 1284 O O . THR A 1 171 ? 16.569 9.222 -23.011 1.00 91.12 171 THR A O 1
ATOM 1287 N N . ILE A 1 172 ? 18.437 8.000 -22.750 1.00 92.19 172 ILE A N 1
ATOM 1288 C CA . ILE A 1 172 ? 18.059 6.943 -23.694 1.00 92.19 172 ILE A CA 1
ATOM 1289 C C . ILE A 1 172 ? 17.136 5.915 -23.032 1.00 92.19 172 ILE A C 1
ATOM 1291 O O . ILE A 1 172 ? 16.195 5.440 -23.667 1.00 92.19 172 ILE A O 1
ATOM 1295 N N . SER A 1 173 ? 17.361 5.581 -21.759 1.00 93.38 173 SER A N 1
ATOM 1296 C CA . SER A 1 173 ? 16.543 4.593 -21.054 1.00 93.38 173 SER A CA 1
ATOM 1297 C C . SER A 1 173 ? 15.150 5.115 -20.693 1.00 93.38 173 SER A C 1
ATOM 1299 O O . SER A 1 173 ? 14.200 4.337 -20.717 1.00 93.38 173 SER A O 1
ATOM 1301 N N . ALA A 1 174 ? 14.984 6.415 -20.423 1.00 92.81 174 ALA A N 1
ATOM 1302 C CA . ALA A 1 174 ? 13.699 7.013 -20.045 1.00 92.81 174 ALA A CA 1
ATOM 1303 C C . ALA A 1 174 ? 12.526 6.675 -20.999 1.00 92.81 174 ALA A C 1
ATOM 1305 O O . ALA A 1 174 ? 11.536 6.112 -20.523 1.00 92.81 174 ALA A O 1
ATOM 1306 N N . PRO A 1 175 ? 12.596 6.926 -22.324 1.00 93.62 175 PRO A N 1
ATOM 1307 C CA . PRO A 1 175 ? 11.507 6.562 -23.235 1.00 93.62 175 PRO A CA 1
ATOM 1308 C C . PRO A 1 175 ? 11.290 5.043 -23.331 1.00 93.62 175 PRO A C 1
ATOM 1310 O O . PRO A 1 175 ? 10.152 4.594 -23.447 1.00 93.62 175 PRO A O 1
ATOM 1313 N N . ILE A 1 176 ? 12.353 4.239 -23.226 1.00 95.00 176 ILE A N 1
ATOM 1314 C CA . ILE A 1 176 ? 12.264 2.769 -23.256 1.00 95.00 176 ILE A CA 1
ATOM 1315 C C . ILE A 1 176 ? 11.491 2.253 -22.038 1.00 95.00 176 ILE A C 1
ATOM 1317 O O . ILE A 1 176 ? 10.627 1.390 -22.180 1.00 95.00 176 ILE A O 1
ATOM 1321 N N . LYS A 1 177 ? 11.755 2.802 -20.847 1.00 93.75 177 LYS A N 1
ATOM 1322 C CA . LYS A 1 177 ? 11.027 2.455 -19.619 1.00 93.75 177 LYS A CA 1
ATOM 1323 C C . LYS A 1 177 ? 9.546 2.794 -19.717 1.00 93.75 177 LYS A C 1
ATOM 1325 O O . LYS A 1 177 ? 8.722 1.986 -19.305 1.00 93.75 177 LYS A O 1
ATOM 1330 N N . LEU A 1 178 ? 9.209 3.962 -20.269 1.00 93.75 178 LEU A N 1
ATOM 1331 C CA . LEU A 1 178 ? 7.814 4.362 -20.465 1.00 93.75 178 LEU A CA 1
ATOM 1332 C C . LEU A 1 178 ? 7.088 3.389 -21.396 1.00 93.75 178 LEU A C 1
ATOM 1334 O O . LEU A 1 178 ? 5.990 2.942 -21.075 1.00 93.75 178 LEU A O 1
ATOM 1338 N N . ILE A 1 179 ? 7.722 3.005 -22.507 1.00 95.31 179 ILE A N 1
ATOM 1339 C CA . ILE A 1 179 ? 7.166 2.003 -23.424 1.00 95.31 179 ILE A CA 1
ATOM 1340 C C . ILE A 1 179 ? 6.996 0.662 -22.709 1.00 95.31 179 ILE A C 1
ATOM 1342 O O . ILE A 1 179 ? 5.922 0.076 -22.789 1.00 95.31 179 ILE A O 1
ATOM 1346 N N . LEU A 1 180 ? 8.014 0.194 -21.980 1.00 93.19 180 LEU A N 1
ATOM 1347 C CA . LEU A 1 180 ? 7.947 -1.056 -21.221 1.00 93.19 180 LEU A CA 1
ATOM 1348 C C . LEU A 1 180 ? 6.772 -1.050 -20.235 1.00 93.19 180 LEU A C 1
ATOM 1350 O O . LEU A 1 180 ? 6.010 -2.009 -20.182 1.00 93.19 180 LEU A O 1
ATOM 1354 N N . PHE A 1 181 ? 6.601 0.039 -19.489 1.00 93.00 181 PHE A N 1
ATOM 1355 C CA . PHE A 1 181 ? 5.528 0.172 -18.510 1.00 93.00 181 PHE A CA 1
ATOM 1356 C C . PHE A 1 181 ? 4.135 0.151 -19.155 1.00 93.00 181 PHE A C 1
ATOM 1358 O O . PHE A 1 181 ? 3.234 -0.510 -18.646 1.00 93.00 181 PHE A O 1
ATOM 1365 N N . VAL A 1 182 ? 3.961 0.824 -20.297 1.00 94.69 182 VAL A N 1
ATOM 1366 C CA . VAL A 1 182 ? 2.685 0.835 -21.032 1.00 94.69 182 VAL A CA 1
ATOM 1367 C C . VAL A 1 182 ? 2.401 -0.519 -21.687 1.00 94.69 182 VAL A C 1
ATOM 1369 O O . VAL A 1 182 ? 1.271 -0.992 -21.641 1.00 94.69 182 VAL A O 1
ATOM 1372 N N . VAL A 1 183 ? 3.412 -1.170 -22.268 1.00 95.50 183 VAL A N 1
ATOM 1373 C CA . VAL A 1 183 ? 3.270 -2.483 -22.926 1.00 95.50 183 VAL A CA 1
ATOM 1374 C C . VAL A 1 183 ? 2.897 -3.581 -21.933 1.00 95.50 183 VAL A C 1
ATOM 1376 O O . VAL A 1 183 ? 2.151 -4.490 -22.284 1.00 95.50 183 VAL A O 1
ATOM 1379 N N . LEU A 1 184 ? 3.397 -3.495 -20.700 1.00 94.19 184 LEU A N 1
ATOM 1380 C CA . LEU A 1 184 ? 3.055 -4.433 -19.631 1.00 94.19 184 LEU A CA 1
ATOM 1381 C C . LEU A 1 184 ? 1.706 -4.138 -18.967 1.00 94.19 184 LEU A C 1
ATOM 1383 O O . LEU A 1 184 ? 1.356 -4.825 -18.014 1.00 94.19 184 LEU A O 1
ATOM 1387 N N . ASP A 1 185 ? 0.973 -3.124 -19.430 1.00 92.44 185 ASP A N 1
ATOM 1388 C CA . ASP A 1 185 ? -0.229 -2.623 -18.763 1.00 92.44 185 ASP A CA 1
ATOM 1389 C C . ASP A 1 185 ? 0.010 -2.354 -17.263 1.00 92.44 185 ASP A C 1
ATOM 1391 O O . ASP A 1 185 ? -0.714 -2.807 -16.370 1.00 92.44 185 ASP A O 1
ATOM 1395 N N . GLY A 1 186 ? 1.098 -1.632 -16.974 1.00 89.06 186 GLY A N 1
ATOM 1396 C CA . GLY A 1 186 ? 1.596 -1.446 -15.614 1.00 89.06 186 GLY A CA 1
ATOM 1397 C C . GLY A 1 186 ? 0.576 -0.817 -14.663 1.00 89.06 186 GLY A C 1
ATOM 1398 O O . GLY A 1 186 ? 0.552 -1.167 -13.489 1.00 89.06 186 GLY A O 1
ATOM 1399 N N . TRP A 1 187 ? -0.317 0.051 -15.149 1.00 88.75 187 TRP A N 1
ATOM 1400 C CA . TRP A 1 187 ? -1.378 0.644 -14.325 1.00 88.75 187 TRP A CA 1
ATOM 1401 C C . TRP A 1 187 ? -2.400 -0.388 -13.832 1.00 88.75 187 TRP A C 1
ATOM 1403 O O . TRP A 1 187 ? -2.804 -0.351 -12.665 1.00 88.75 187 TRP A O 1
ATOM 1413 N N . SER A 1 188 ? -2.794 -1.332 -14.686 1.00 88.88 188 SER A N 1
ATOM 1414 C CA . SER A 1 188 ? -3.693 -2.421 -14.300 1.00 88.88 188 SER A CA 1
ATOM 1415 C C . SER A 1 188 ? -3.015 -3.368 -13.317 1.00 88.88 188 SER A C 1
ATOM 1417 O O . SER A 1 188 ? -3.605 -3.704 -12.295 1.00 88.88 188 SER A O 1
ATOM 1419 N N . LEU A 1 189 ? -1.752 -3.734 -13.563 1.00 87.38 189 LEU A N 1
ATOM 1420 C CA . LEU A 1 189 ? -0.984 -4.589 -12.650 1.00 87.38 189 LEU A CA 1
ATOM 1421 C C . LEU A 1 189 ? -0.831 -3.962 -11.258 1.00 87.38 189 LEU A C 1
ATOM 1423 O O . LEU A 1 189 ? -1.012 -4.645 -10.252 1.00 87.38 189 LEU A O 1
ATOM 1427 N N . LEU A 1 190 ? -0.544 -2.659 -11.195 1.00 88.00 190 LEU A N 1
ATOM 1428 C CA . LEU A 1 190 ? -0.425 -1.921 -9.937 1.00 88.00 190 LEU A CA 1
ATOM 1429 C C . LEU A 1 190 ? -1.747 -1.874 -9.172 1.00 88.00 190 LEU A C 1
ATOM 1431 O O . LEU A 1 190 ? -1.786 -2.181 -7.984 1.00 88.00 190 LEU A O 1
ATOM 1435 N N . SER A 1 191 ? -2.833 -1.494 -9.846 1.00 86.69 191 SER A N 1
ATOM 1436 C CA . SER A 1 191 ? -4.142 -1.365 -9.199 1.00 86.69 191 SER A CA 1
ATOM 1437 C C . SER A 1 191 ? -4.688 -2.712 -8.725 1.00 86.69 191 SER A C 1
ATOM 1439 O O . SER A 1 191 ? -5.166 -2.807 -7.597 1.00 86.69 191 SER A O 1
ATOM 1441 N N . GLN A 1 192 ? -4.555 -3.768 -9.530 1.00 85.62 192 GLN A N 1
ATOM 1442 C CA . GLN A 1 192 ? -4.959 -5.120 -9.140 1.00 85.62 192 GLN A CA 1
ATOM 1443 C C . GLN A 1 192 ? -4.112 -5.647 -7.983 1.00 85.62 192 GLN A C 1
ATOM 1445 O O . GLN A 1 192 ? -4.670 -6.185 -7.031 1.00 85.62 192 GLN A O 1
ATOM 1450 N N . GLY A 1 193 ? -2.789 -5.455 -8.031 1.00 85.06 193 GLY A N 1
ATOM 1451 C CA . GLY A 1 193 ? -1.886 -5.874 -6.960 1.00 85.06 193 GLY A CA 1
ATOM 1452 C C . GLY A 1 193 ? -2.233 -5.234 -5.617 1.00 85.06 193 GLY A C 1
ATOM 1453 O O . GLY A 1 193 ? -2.287 -5.932 -4.610 1.00 85.06 193 GLY A O 1
ATOM 1454 N N . LEU A 1 194 ? -2.551 -3.935 -5.617 1.00 86.31 194 LEU A N 1
ATOM 1455 C CA . LEU A 1 194 ? -2.993 -3.230 -4.413 1.00 86.31 194 LEU A CA 1
ATOM 1456 C C . LEU A 1 194 ? -4.341 -3.752 -3.903 1.00 86.31 194 LEU A C 1
ATOM 1458 O O . LEU A 1 194 ? -4.481 -4.006 -2.716 1.00 86.31 194 LEU A O 1
ATOM 1462 N N . VAL A 1 195 ? -5.338 -3.946 -4.771 1.00 86.56 195 VAL A N 1
ATOM 1463 C CA . VAL A 1 195 ? -6.661 -4.433 -4.333 1.00 86.56 195 VAL A CA 1
ATOM 1464 C C . VAL A 1 195 ? -6.577 -5.845 -3.758 1.00 86.56 195 VAL A C 1
ATOM 1466 O O . VAL A 1 195 ? -7.145 -6.101 -2.700 1.00 86.56 195 VAL A O 1
ATOM 1469 N N . LEU A 1 196 ? -5.854 -6.742 -4.429 1.00 85.88 196 LEU A N 1
ATOM 1470 C CA . LEU A 1 196 ? -5.694 -8.136 -4.007 1.00 85.88 196 LEU A CA 1
ATOM 1471 C C . LEU A 1 196 ? -4.915 -8.279 -2.695 1.00 85.88 196 LEU A C 1
ATOM 1473 O O . LEU A 1 196 ? -5.054 -9.295 -2.024 1.00 85.88 196 LEU A O 1
ATOM 1477 N N . GLN A 1 197 ? -4.104 -7.284 -2.322 1.00 84.88 197 GLN A N 1
ATOM 1478 C CA . GLN A 1 197 ? -3.417 -7.270 -1.031 1.00 84.88 197 GLN A CA 1
ATOM 1479 C C . GLN A 1 197 ? -4.396 -7.106 0.141 1.00 84.88 197 GLN A C 1
ATOM 1481 O O . GLN A 1 197 ? -4.179 -7.712 1.186 1.00 84.88 197 GLN A O 1
ATOM 1486 N N . TYR A 1 198 ? -5.459 -6.311 -0.029 1.00 84.75 198 TYR A N 1
ATOM 1487 C CA . TYR A 1 198 ? -6.379 -5.959 1.061 1.00 84.75 198 TYR A CA 1
ATOM 1488 C C . TYR A 1 198 ? -7.729 -6.682 1.004 1.00 84.75 198 TYR A C 1
ATOM 1490 O O . TYR A 1 198 ? -8.401 -6.805 2.028 1.00 84.75 198 TYR A O 1
ATOM 1498 N N . LEU A 1 199 ? -8.158 -7.131 -0.179 1.00 83.06 199 LEU A N 1
ATOM 1499 C CA . LEU A 1 199 ? -9.459 -7.762 -0.391 1.00 83.06 199 LEU A CA 1
ATOM 1500 C C . LEU A 1 199 ? -9.300 -9.159 -0.998 1.00 83.06 199 LEU A C 1
ATOM 1502 O O . LEU A 1 199 ? -8.683 -9.331 -2.048 1.00 83.06 199 LEU A O 1
ATOM 1506 N N . ASP A 1 200 ? -9.955 -10.142 -0.379 1.00 75.81 200 ASP A N 1
ATOM 1507 C CA . ASP A 1 200 ? -10.115 -11.480 -0.948 1.00 75.81 200 ASP A CA 1
ATOM 1508 C C . ASP A 1 200 ? -11.158 -11.421 -2.079 1.00 75.81 200 ASP A C 1
ATOM 1510 O O . ASP A 1 200 ? -12.367 -11.508 -1.848 1.00 75.81 200 ASP A O 1
ATOM 1514 N N . VAL A 1 201 ? -10.701 -11.223 -3.317 1.00 70.69 201 VAL A N 1
ATOM 1515 C CA . VAL A 1 201 ? -11.575 -11.194 -4.499 1.00 70.69 201 VAL A CA 1
ATOM 1516 C C . VAL A 1 201 ? -11.858 -12.635 -4.956 1.00 70.69 201 VAL A C 1
ATOM 1518 O O . VAL A 1 201 ? -10.913 -13.348 -5.298 1.00 70.69 201 VAL A O 1
ATOM 1521 N N . PRO A 1 202 ? -13.125 -13.098 -4.977 1.00 64.75 202 PRO A N 1
ATOM 1522 C CA . PRO A 1 202 ? -13.455 -14.419 -5.506 1.00 64.75 202 PRO A CA 1
ATOM 1523 C C . PRO A 1 202 ? -13.174 -14.486 -7.017 1.00 64.75 202 PRO A C 1
ATOM 1525 O O . PRO A 1 202 ? -13.451 -13.529 -7.742 1.00 64.75 202 PRO A O 1
ATOM 1528 N N . ALA A 1 203 ? -12.599 -15.613 -7.450 1.00 59.91 203 ALA A N 1
ATOM 1529 C CA . ALA A 1 203 ? -12.182 -15.885 -8.830 1.00 59.91 203 ALA A CA 1
ATOM 1530 C C . ALA A 1 203 ? -13.348 -16.045 -9.818 1.00 59.91 203 ALA A C 1
ATOM 1532 O O . ALA A 1 203 ? -14.416 -16.556 -9.403 1.00 59.91 203 ALA A O 1
#

Radius of gyration: 26.52 Å; Cα contacts (8 Å, |Δi|>4): 90; chains: 1; bounding box: 64×72×65 Å

Secondary structure (DSSP, 8-state):
----------TTSHHHHHHHHHTTTS--HHHHHHHHHHHHHHHHHHHHHHHHHHHHHHHHT-SS-S-SHHHHHHHHHHHTHHHHHHHHHHS-HHHHHHHHHHH--TTPPPPPTT--GGGS-HHHHHHHHHHHHHHHHHHHHHHHHHHHHHHHHHHHHHHHHTT-TTS-HHHHHHHHHHHHHHHTTHHHHHHHHHHHHHS----

pLDDT: mean 81.07, std 16.12, range [34.19, 96.88]

InterPro domains:
  IPR005838 Type III secretion system inner membrane P protein [PF00813] (39-194)
  IPR005838 Type III secretion system inner membrane P protein [PR01302] (31-50)
  IPR005838 Type III secretion system inner membrane P protein [PR01302] (127-147)
  IPR005838 Type III secretion system inner membrane P protein [PR01302] (148-169)
  IPR005838 Type III secretion system inner membrane P protein [PR01302] (172-197)
  IPR005838 Type III secretion system inner membrane P protein [PS01061] (175-187)
  IPR005838 Type III secretion system inner membrane P protein [PTHR30587] (40-198)

=== Feature glossary ===
A reading guide for the features in this record.

Start from the sequence.

  · Sequence gives the chain of amino acids in standard one-letter code (A=alanine, C=cysteine, …, Y=tyrosine), read N→C. It is the only feature that is directly encoded by the gene; all structural features are derived from the folded form of this sequence.

Fold it, and you get atomic coordinates and the backbone conformation that goes with them.

  · Structure coordinates are given as an mmCIF _atom_site loop: one row per atom with element, residue name, chain id, sequence number, and x/y/z position in Å. Only the four main-chain atoms per residue are included here; side chains are omitted to keep the record compact.

  · Backbone dihedral angles. Every residue except chain termini has a φ (preceding-C → N → Cα → C) and a ψ (N → Cα → C → next-N). They are reported in degrees following the IUPAC sign convention. Secondary structure is essentially a statement about which (φ, ψ) basin each residue occupies.

  · Eight-state secondary structure (DSSP): H is the canonical α-helix, G the tighter 3₁₀-helix, I the wider π-helix; E/B are β-structure, T and S are turns and bends, and '-' is everything else. DSSP derives these from the pattern of main-chain N–H···O=C hydrogen bonds, not from the sequence.

  · SS3 is a coarse helix/strand/coil call (letters a/b/c) made by the P-SEA algorithm from inter-Cα distances and dihedrals. It is less detailed than DSSP but needs only Cα positions.

Summarize the fold with a handful of shape descriptors and a per-residue structural alphabet.

  · Radius of gyration (Rg) is the root-mean-square distance of Cα atoms from their centroid — a single number for overall size and compactness. A globular domain of N residues has Rg ≈ 2.2·N^0.38 Å; an extended or disordered chain has a much larger Rg. The Cα contact count is the number of residue pairs whose Cα atoms are within 8 Å and are more than four positions apart in sequence — a standard proxy for tertiary packing density. The bounding box is the smallest axis-aligned box enclosing all Cα atoms.

  · 3Di is Foldseek's structural alphabet. Each residue is assigned one of twenty discrete states based on how its Cα sits relative to its spatial (not sequential) neighbors. Aligning 3Di strings finds structural homologs roughly as well as full 3D superposition, but orders of magnitude faster.

  · Solvent-accessible surface area (SASA) is the area in Å² traced out by the centre of a 1.4 Å probe sphere (a water molecule) rolled over the protein's van der Waals surface (Shrake–Rupley / Lee–Richards construction). Buried residues have near-zero SASA; fully exposed residues can exceed 200 Å². The total SASA scales roughly with the number of surface residues.

Ask how reliable the model is.

  · For AlphaFold models, the B-factor field carries pLDDT — the model's own estimate of local accuracy on a 0–100 scale. Regions with pLDDT<50 should be treated as essentially unmodeled; they often correspond to intrinsically disordered segments.

  · For experimental (PDB) structures, the B-factor (temperature factor) quantifies the positional spread of each atom in the crystal — a combination of thermal vibration and static disorder — in units of Å². High B-factors mark flexible loops or poorly resolved regions; low B-factors mark the rigid, well-ordered core.

  · Predicted Aligned Error (PAE) is an AlphaFold confidence matrix: entry (i, j) is the expected error in the position of residue j, in ångströms, when the prediction is superimposed on the true structure at residue i. Low PAE within a block of residues means that block is internally rigid and well-predicted; high PAE between two blocks means their relative placement is uncertain even if each block individually is confident.

Place it in context: what it resembles, what it is annotated as, and how it looks.

  · Structural nearest neighbors (via Foldseek easy-search vs the PDB). Reported per hit: target PDB id, E-value, and alignment TM-score. A TM-score above ~0.5 is the conventional threshold for 'same fold'.

  · Functional annotations link the protein to curated databases. InterPro entries identify conserved domains and families by matching the sequence against member-database signatures (Pfam, PROSITE, CDD, …). Gene Ontology (GO) terms describe molecular function, biological process, and cellular component in a controlled vocabulary. CATH places the structure in a hierarchical fold classification (Class/Architecture/Topology/Homologous-superfamily). The organism is the source species.

  · The contact map is a binary N×N matrix image: pixel (i, j) is dark where Cα_i and Cα_j are within 8 Å and |i−j|>4. Because the |i−j|>4 filter removes local helical contacts, off-diagonal stripes parallel to the main diagonal indicate parallel β-sheets; stripes perpendicular to it indicate antiparallel β-sheets. The Ramachandran plot scatters every residue's (φ, ψ) pair against the sterically allowed regions. The PAE heatmap renders the predicted-aligned-error matrix.

  · Six rendered views show the 3D structure from the faces of a cube — i.e. along ±x, ±y, ±z. Rendering representation is drawn randomly per protein from cartoon (secondary-structure ribbons), sticks (backbone bonds), or molecular surface; coloring is either N→C rainbow (blue at the N-terminus through red at the C-terminus) or one color per chain.